Protein AF-A0A7V8YNC1-F1 (afdb_monomer)

Secondary structure (DSSP, 8-state):
-PPPHHHHHHHHHHHHHHHHHHHHHHHHHHHHHHHHHHHHHHHTTTS--B-SS-SS--SSBPPTTHHHHHHHHHHHHHHHHHHHHHHTTTS---HHHHHHHHHHHHHHHHHHHHHS-TT-SS--HHHHHHHHHHHHHHHHHHHHHHHTTHHHHHHH----THHHHHS--PPPPP--TT-------S-HHHHHHHHHHHHHHHHHHHHHHHHHHH-

Foldseek 3Di:
DDDPPVVVVVVVLLVLLLVLQLQLLLQLLLLLLLLLVLQLQCQLQPRDFDDDPDPDDTPTHGFFCSVVSNVCSVVSNVVSLVSNVVSCPPALHPSLLSFLSNLQSQLVSLCVCQQPGNPDDGGNVVSNVSSVVSCCRNVVSVVVCVVVCVVVCSQVVPDPCVVVVPDDPDPDPDPPVPPDPPPPVDDSVVSVVSSVVSNVSSNVNSVVVNVVRRD

pLDDT: mean 82.81, std 15.88, range [41.0, 98.0]

Structure (mmCIF, N/CA/C/O backbone):
data_AF-A0A7V8YNC1-F1
#
_entry.id   AF-A0A7V8YNC1-F1
#
loop_
_atom_site.group_PDB
_atom_site.id
_atom_site.type_symbol
_atom_site.label_atom_id
_atom_site.label_alt_id
_atom_site.label_comp_id
_atom_site.label_asym_id
_atom_site.label_entity_id
_atom_site.label_seq_id
_atom_site.pdbx_PDB_ins_code
_atom_site.Cartn_x
_atom_site.Cartn_y
_atom_site.Cartn_z
_atom_site.occupancy
_atom_site.B_iso_or_equiv
_atom_site.auth_seq_id
_atom_site.auth_comp_id
_atom_site.auth_asym_id
_atom_site.auth_atom_id
_atom_site.pdbx_PDB_model_num
ATOM 1 N N . MET A 1 1 ? -37.892 18.724 21.955 1.00 53.50 1 MET A N 1
ATOM 2 C CA . MET A 1 1 ? -36.790 17.875 22.468 1.00 53.50 1 MET A CA 1
ATOM 3 C C . MET A 1 1 ? -35.465 18.397 21.930 1.00 53.50 1 MET A C 1
ATOM 5 O O . MET A 1 1 ? -35.165 18.184 20.763 1.00 53.50 1 MET A O 1
ATOM 9 N N . ALA A 1 2 ? -34.709 19.142 22.739 1.00 51.38 2 ALA A N 1
ATOM 10 C CA . ALA A 1 2 ? -33.377 19.614 22.369 1.00 51.38 2 ALA A CA 1
ATOM 11 C C . ALA A 1 2 ? -32.350 18.527 22.717 1.00 51.38 2 ALA A C 1
ATOM 13 O O . ALA A 1 2 ? -32.240 18.124 23.871 1.00 51.38 2 ALA A O 1
ATOM 14 N N . ILE A 1 3 ? -31.630 18.023 21.715 1.00 57.53 3 ILE A N 1
ATOM 15 C CA . ILE A 1 3 ? -30.497 17.117 21.934 1.00 57.53 3 ILE A CA 1
ATOM 16 C C . ILE A 1 3 ? -29.423 17.912 22.696 1.00 57.53 3 ILE A C 1
ATOM 18 O O . ILE A 1 3 ? -29.035 18.975 22.202 1.00 57.53 3 ILE A O 1
ATOM 22 N N . PRO A 1 4 ? -28.934 17.436 23.855 1.00 60.38 4 PRO A N 1
ATOM 23 C CA . PRO A 1 4 ? -27.929 18.155 24.624 1.00 60.38 4 PRO A CA 1
ATOM 24 C C . PRO A 1 4 ? -26.671 18.393 23.782 1.00 60.38 4 PRO A C 1
ATOM 26 O O . PRO A 1 4 ? -26.213 17.515 23.047 1.00 60.38 4 PRO A O 1
ATOM 29 N N . THR A 1 5 ? -26.100 19.593 23.886 1.00 59.19 5 THR A N 1
ATOM 30 C CA . THR A 1 5 ? -24.961 20.070 23.082 1.00 59.19 5 THR A CA 1
ATOM 31 C C . THR A 1 5 ? -23.772 19.098 23.112 1.00 59.19 5 THR A C 1
ATOM 33 O O . THR A 1 5 ? -23.134 18.873 22.086 1.00 59.19 5 THR A O 1
ATOM 36 N N . ALA A 1 6 ? -23.548 18.422 24.245 1.00 56.84 6 ALA A N 1
ATOM 37 C CA . ALA A 1 6 ? -22.512 17.402 24.423 1.00 56.84 6 ALA A CA 1
ATOM 38 C C . ALA A 1 6 ? -22.670 16.178 23.492 1.00 56.84 6 ALA A C 1
ATOM 40 O O . ALA A 1 6 ? -21.681 15.615 23.017 1.00 56.84 6 ALA A O 1
ATOM 41 N N . THR A 1 7 ? -23.906 15.784 23.169 1.00 59.66 7 THR A N 1
ATOM 42 C CA . THR A 1 7 ? -24.195 14.636 22.295 1.00 59.66 7 THR A CA 1
ATOM 43 C C . THR A 1 7 ? -23.854 14.937 20.831 1.00 59.66 7 THR A C 1
ATOM 45 O O . THR A 1 7 ? -23.402 14.043 20.110 1.00 59.66 7 THR A O 1
ATOM 48 N N . ARG A 1 8 ? -23.989 16.199 20.387 1.00 59.44 8 ARG A N 1
ATOM 49 C CA . ARG A 1 8 ? -23.586 16.622 19.030 1.00 59.44 8 ARG A CA 1
ATOM 50 C C . ARG A 1 8 ? -22.070 16.594 18.852 1.00 59.44 8 ARG A C 1
ATOM 52 O O . ARG A 1 8 ? -21.593 16.093 17.834 1.00 59.44 8 ARG A O 1
ATOM 59 N N . THR A 1 9 ? -21.315 17.055 19.847 1.00 63.94 9 THR A N 1
ATOM 60 C CA . THR A 1 9 ? -19.845 17.089 19.792 1.00 63.94 9 THR A CA 1
ATOM 61 C C . THR A 1 9 ? -19.251 15.679 19.735 1.00 63.94 9 THR A C 1
ATOM 63 O O . THR A 1 9 ? -18.346 15.408 18.945 1.00 63.94 9 THR A O 1
ATOM 66 N N . PHE A 1 10 ? -19.819 14.738 20.496 1.00 61.44 10 PHE A N 1
ATOM 67 C CA . PHE A 1 10 ? -19.374 13.343 20.509 1.00 61.44 10 PHE A CA 1
ATOM 68 C C . PHE A 1 10 ? -19.686 12.594 19.200 1.00 61.44 10 PHE A C 1
ATOM 70 O O . PHE A 1 10 ? -18.844 11.843 18.70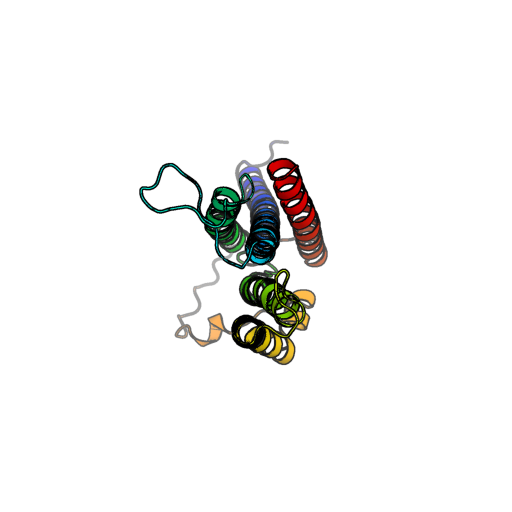0 1.00 61.44 10 PHE A O 1
ATOM 77 N N . MET A 1 11 ? -20.861 12.824 18.596 1.00 63.84 11 MET A N 1
ATOM 78 C CA . MET A 1 11 ? -21.173 12.295 17.258 1.00 63.84 11 MET A CA 1
ATOM 79 C C . MET A 1 11 ? -20.267 12.891 16.175 1.00 63.84 11 MET A C 1
ATOM 81 O O . MET A 1 11 ? -19.844 12.159 15.278 1.00 63.84 11 MET A O 1
ATOM 85 N N . GLY A 1 12 ? -19.939 14.184 16.271 1.00 72.31 12 GLY A N 1
ATOM 86 C CA . GLY A 1 12 ? -19.010 14.860 15.363 1.00 72.31 12 GLY A CA 1
ATOM 87 C C . GLY A 1 12 ? -17.617 14.229 15.377 1.00 72.31 12 GLY A C 1
ATOM 88 O O . GLY A 1 12 ? -17.112 13.845 14.322 1.00 72.31 12 GLY A O 1
ATOM 89 N N . LEU A 1 13 ? -17.040 14.008 16.566 1.00 77.31 13 LEU A N 1
ATOM 90 C CA . LEU A 1 13 ? -15.739 13.336 16.703 1.00 77.31 13 LEU A CA 1
ATOM 91 C C . LEU A 1 13 ? -15.755 11.893 16.182 1.00 77.31 13 LEU A C 1
ATOM 93 O O . LEU A 1 13 ? -14.795 11.457 15.547 1.00 77.31 13 LEU A O 1
ATOM 97 N N . ARG A 1 14 ? -16.833 11.136 16.430 1.00 79.88 14 ARG A N 1
ATOM 98 C CA . ARG A 1 14 ? -16.957 9.760 15.918 1.00 79.88 14 ARG A CA 1
ATOM 99 C C . ARG A 1 14 ? -16.984 9.723 14.394 1.00 79.88 14 ARG A C 1
ATOM 101 O O . ARG A 1 14 ? -16.276 8.915 13.801 1.00 79.88 14 ARG A O 1
ATOM 108 N N . ARG A 1 15 ? -17.769 10.599 13.762 1.00 84.69 15 ARG A N 1
ATOM 109 C CA . ARG A 1 15 ? -17.831 10.699 12.297 1.00 84.69 15 ARG A CA 1
ATOM 110 C C . ARG A 1 15 ? -16.485 11.115 11.715 1.00 84.69 15 ARG A C 1
ATOM 112 O O . ARG A 1 15 ? -16.013 10.455 10.799 1.00 84.69 15 ARG A O 1
ATOM 119 N N . ALA A 1 16 ? -15.843 12.128 12.296 1.00 86.38 16 ALA A N 1
ATOM 120 C CA . ALA A 1 16 ? -14.520 12.577 11.869 1.00 86.38 16 ALA A CA 1
ATOM 121 C C . ALA A 1 16 ? -13.478 11.448 11.925 1.00 86.38 16 ALA A C 1
ATOM 123 O O . ALA A 1 16 ? -12.708 11.285 10.985 1.00 86.38 16 ALA A O 1
ATOM 124 N N . ARG A 1 17 ? -13.500 10.608 12.970 1.00 87.75 17 ARG A N 1
ATOM 125 C CA . ARG A 1 17 ? -12.618 9.432 13.066 1.00 87.75 17 ARG A CA 1
ATOM 126 C C . ARG A 1 17 ? -12.898 8.383 11.995 1.00 87.75 17 ARG A C 1
ATOM 128 O O . ARG A 1 17 ? -11.959 7.902 11.377 1.00 87.75 17 ARG A O 1
ATOM 135 N N . LEU A 1 18 ? -14.162 8.025 11.761 1.00 90.50 18 LEU A N 1
ATOM 136 C CA . LEU A 1 18 ? -14.517 7.039 10.729 1.00 90.50 18 LEU A CA 1
ATOM 137 C C . LEU A 1 18 ? -14.109 7.515 9.332 1.00 90.50 18 LEU A C 1
ATOM 139 O O . LEU A 1 18 ? -13.544 6.748 8.556 1.00 90.50 18 LEU A O 1
ATOM 143 N N . VAL A 1 19 ? -14.352 8.794 9.049 1.00 92.25 19 VAL A N 1
ATOM 144 C CA . VAL A 1 19 ? -13.924 9.442 7.808 1.00 92.25 19 VAL A CA 1
ATOM 145 C C . VAL A 1 19 ? -12.398 9.446 7.707 1.00 92.25 19 VAL A C 1
ATOM 147 O O . VAL A 1 19 ? -11.867 9.051 6.677 1.00 92.25 19 VAL A O 1
ATOM 150 N N . GLY A 1 20 ? -11.686 9.797 8.780 1.00 92.38 20 GLY A N 1
ATOM 151 C CA . GLY A 1 20 ? -10.222 9.773 8.818 1.00 92.38 20 GLY A CA 1
ATOM 152 C C . GLY A 1 20 ? -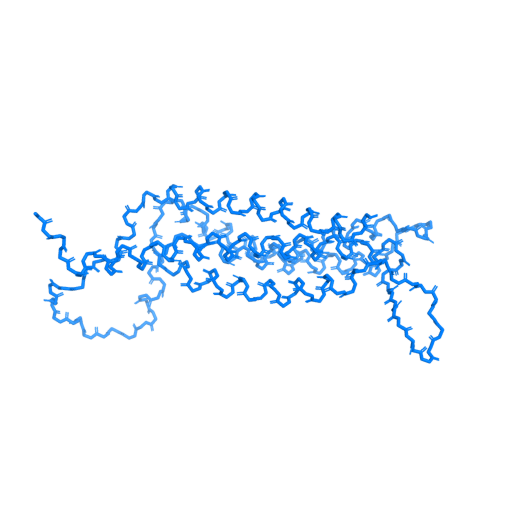9.624 8.376 8.616 1.00 92.38 20 GLY A C 1
ATOM 153 O O . GLY A 1 20 ? -8.643 8.237 7.892 1.00 92.38 20 GLY A O 1
ATOM 154 N N . ILE A 1 21 ? -10.242 7.327 9.176 1.00 92.75 21 ILE A N 1
ATOM 155 C CA . ILE A 1 21 ? -9.857 5.925 8.934 1.00 92.75 21 ILE A CA 1
ATOM 156 C C . ILE A 1 21 ? -10.013 5.583 7.452 1.00 92.75 21 ILE A C 1
ATOM 158 O O . ILE A 1 21 ? -9.088 5.038 6.854 1.00 92.75 21 ILE A O 1
ATOM 162 N N . PHE A 1 22 ?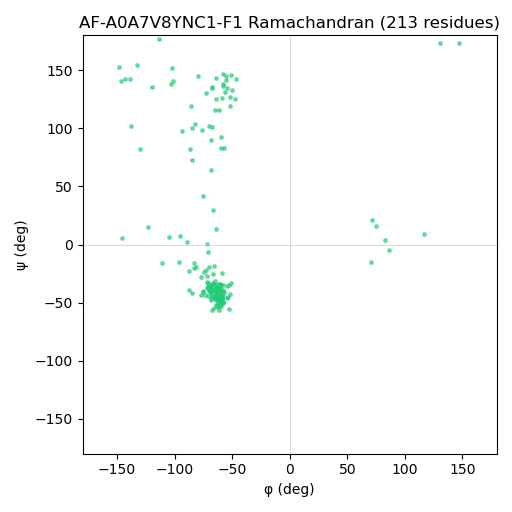 -11.171 5.897 6.864 1.00 95.12 22 PHE A N 1
ATOM 163 C CA . PHE A 1 22 ? -11.448 5.579 5.467 1.00 95.12 22 PHE A CA 1
ATOM 164 C C . PHE A 1 22 ? -10.507 6.335 4.524 1.00 95.12 22 PHE A C 1
ATOM 166 O O . PHE A 1 22 ? -9.844 5.709 3.705 1.00 95.12 22 PHE A O 1
ATOM 173 N N . ILE A 1 23 ? -10.402 7.659 4.675 1.00 96.38 23 ILE A N 1
ATOM 174 C CA . ILE A 1 23 ? -9.558 8.511 3.827 1.00 96.38 23 ILE A CA 1
ATOM 175 C C . ILE A 1 23 ? -8.084 8.147 3.992 1.00 96.38 23 ILE A C 1
ATOM 177 O O . ILE A 1 23 ? -7.391 7.984 2.993 1.00 96.38 23 ILE A O 1
ATOM 181 N N . GLY A 1 24 ? -7.604 7.982 5.227 1.00 95.56 24 GLY A N 1
ATOM 182 C CA . GLY A 1 24 ? -6.208 7.642 5.480 1.00 95.56 24 GLY A CA 1
ATOM 183 C C . GLY A 1 24 ? -5.828 6.281 4.894 1.00 95.56 24 GLY A C 1
ATOM 184 O O . GLY A 1 24 ? -4.804 6.165 4.226 1.00 95.56 24 GLY A O 1
ATOM 185 N N . LEU A 1 25 ? -6.665 5.253 5.080 1.00 96.19 25 LEU A N 1
ATOM 186 C CA . LEU A 1 25 ? -6.377 3.918 4.548 1.00 96.19 25 LEU A CA 1
ATOM 187 C C . LEU A 1 25 ? -6.517 3.859 3.023 1.00 96.19 25 LEU A C 1
ATOM 189 O O . LEU A 1 25 ? -5.638 3.322 2.354 1.00 96.19 25 LEU A O 1
ATOM 193 N N . ALA A 1 26 ? -7.582 4.441 2.467 1.00 97.31 26 ALA A N 1
ATOM 194 C CA . ALA A 1 26 ? -7.772 4.502 1.021 1.00 97.31 26 ALA A CA 1
ATOM 195 C C . ALA A 1 26 ? -6.653 5.301 0.344 1.00 97.31 26 ALA A C 1
ATOM 197 O O . ALA A 1 26 ? -6.103 4.854 -0.660 1.00 97.31 26 ALA A O 1
ATOM 198 N N . GLY A 1 27 ? -6.272 6.445 0.917 1.00 97.06 27 GLY A N 1
ATOM 199 C CA . GLY A 1 27 ? -5.174 7.274 0.432 1.00 97.06 27 GLY A CA 1
ATOM 200 C C . GLY A 1 27 ? -3.827 6.558 0.498 1.00 97.06 27 GLY A C 1
ATOM 201 O O . GLY A 1 27 ? -3.060 6.625 -0.458 1.00 97.06 27 GLY A O 1
ATOM 202 N N . LEU A 1 28 ? -3.560 5.809 1.572 1.00 97.31 28 LEU A N 1
ATOM 203 C CA . LEU A 1 28 ? -2.363 4.973 1.683 1.00 97.31 28 LEU A CA 1
ATOM 204 C C . LEU A 1 28 ? -2.331 3.878 0.607 1.00 97.31 28 LEU A C 1
ATOM 206 O O . LEU A 1 28 ? -1.309 3.699 -0.051 1.00 97.31 28 LEU A O 1
ATOM 210 N N . CYS A 1 29 ? -3.437 3.160 0.402 1.00 97.69 29 CYS A N 1
ATOM 211 C CA . CYS A 1 29 ? -3.531 2.123 -0.628 1.00 97.69 29 CYS A CA 1
ATOM 212 C C . CYS A 1 29 ? -3.415 2.699 -2.046 1.00 97.69 29 CYS A C 1
ATOM 214 O O . CYS A 1 29 ? -2.760 2.096 -2.896 1.00 97.69 29 CYS A O 1
ATOM 216 N N . ALA A 1 30 ? -4.003 3.871 -2.296 1.00 97.81 30 ALA A N 1
ATOM 217 C CA . ALA A 1 30 ? -3.878 4.583 -3.563 1.00 97.81 30 ALA A CA 1
ATOM 218 C C . ALA A 1 30 ? -2.428 5.004 -3.822 1.00 97.81 30 ALA A C 1
ATOM 220 O O . ALA A 1 30 ? -1.892 4.717 -4.888 1.00 97.81 30 ALA A O 1
ATOM 221 N N . ALA A 1 31 ? -1.770 5.607 -2.829 1.00 97.75 31 ALA A N 1
ATOM 222 C CA . ALA A 1 31 ? -0.363 5.979 -2.899 1.00 97.75 31 ALA A CA 1
ATOM 223 C C . ALA A 1 31 ? 0.536 4.762 -3.154 1.00 97.75 31 ALA A C 1
ATOM 225 O O . ALA A 1 31 ? 1.359 4.787 -4.063 1.00 97.75 31 ALA A O 1
ATOM 226 N N . LEU A 1 32 ? 0.334 3.664 -2.422 1.00 97.38 32 LEU A N 1
ATOM 227 C CA . LEU A 1 32 ? 1.109 2.442 -2.624 1.00 97.38 32 LEU A CA 1
ATOM 228 C C . LEU A 1 32 ? 0.907 1.858 -4.030 1.00 97.38 32 LEU A C 1
ATOM 230 O O . LEU A 1 32 ? 1.861 1.403 -4.652 1.00 97.38 32 LEU A O 1
ATOM 234 N N . THR A 1 33 ? -0.321 1.909 -4.544 1.00 97.56 33 THR A N 1
ATOM 235 C CA . THR A 1 33 ? -0.650 1.438 -5.895 1.00 97.56 33 THR A CA 1
ATOM 236 C C . THR A 1 33 ? 0.021 2.310 -6.956 1.00 97.56 33 THR A C 1
ATOM 238 O O . THR A 1 33 ? 0.646 1.782 -7.871 1.00 97.56 33 THR A O 1
ATOM 241 N N . ILE A 1 34 ? -0.036 3.639 -6.817 1.00 96.75 34 ILE A N 1
ATOM 242 C CA . ILE A 1 34 ? 0.659 4.571 -7.720 1.00 96.75 34 ILE A CA 1
ATOM 243 C C . ILE A 1 34 ? 2.169 4.325 -7.683 1.00 96.75 34 ILE A C 1
ATOM 245 O O . ILE A 1 34 ? 2.796 4.277 -8.739 1.00 96.75 34 ILE A O 1
ATOM 249 N N . LEU A 1 35 ? 2.748 4.132 -6.494 1.00 96.69 35 LEU A N 1
ATOM 250 C CA . LEU A 1 35 ? 4.171 3.836 -6.330 1.00 96.69 35 LEU A CA 1
ATOM 251 C C . LEU A 1 35 ? 4.552 2.534 -7.043 1.00 96.69 35 LEU A C 1
ATOM 253 O O . LEU A 1 35 ? 5.533 2.500 -7.784 1.00 96.69 35 LEU A O 1
ATOM 257 N N . PHE A 1 36 ? 3.751 1.485 -6.848 1.00 96.62 36 PHE A N 1
ATOM 258 C CA . PHE A 1 36 ? 3.948 0.177 -7.463 1.00 96.62 36 PHE A CA 1
ATOM 259 C C . PHE A 1 36 ? 3.975 0.269 -8.992 1.00 96.62 36 PHE A C 1
ATOM 261 O O . PHE A 1 36 ? 4.932 -0.198 -9.608 1.00 96.62 36 PHE A O 1
ATOM 268 N N . TRP A 1 37 ? 2.981 0.921 -9.598 1.00 95.94 37 TRP A N 1
ATOM 269 C CA . TRP A 1 37 ? 2.911 1.090 -11.052 1.00 95.94 37 TRP A CA 1
ATOM 270 C C . TRP A 1 37 ? 3.965 2.059 -11.602 1.00 95.94 37 TRP A C 1
ATOM 272 O O . TRP A 1 37 ? 4.541 1.800 -12.655 1.00 95.94 37 TRP A O 1
ATOM 282 N N . SER A 1 38 ? 4.293 3.130 -10.874 1.00 93.88 38 SER A N 1
ATOM 283 C CA . SER A 1 38 ? 5.363 4.060 -11.272 1.00 93.88 38 SER A CA 1
ATOM 284 C C . SER A 1 38 ? 6.719 3.361 -11.326 1.00 93.88 38 SER A C 1
ATOM 286 O O . SER A 1 38 ? 7.493 3.571 -12.256 1.00 93.88 38 SER A O 1
ATOM 288 N N . MET A 1 39 ? 6.999 2.484 -10.361 1.00 93.44 39 MET A N 1
ATOM 289 C CA . MET A 1 39 ? 8.224 1.690 -10.356 1.00 93.44 39 MET A CA 1
ATOM 290 C C . MET A 1 39 ? 8.277 0.729 -11.553 1.00 93.44 39 MET A C 1
ATOM 292 O O . MET A 1 39 ? 9.326 0.616 -12.182 1.00 93.44 39 MET A O 1
ATOM 296 N N . ARG A 1 40 ? 7.151 0.089 -11.906 1.00 93.25 40 ARG A N 1
ATOM 297 C CA . ARG A 1 40 ? 7.032 -0.749 -13.115 1.00 93.25 40 ARG A CA 1
ATOM 298 C C . ARG A 1 40 ? 7.354 0.023 -14.387 1.00 93.25 40 ARG A C 1
ATOM 300 O O . ARG A 1 40 ? 8.241 -0.388 -15.126 1.00 93.25 40 ARG A O 1
ATOM 307 N N . ALA A 1 41 ? 6.748 1.194 -14.564 1.00 91.75 41 ALA A N 1
ATOM 308 C CA . ALA A 1 41 ? 7.009 2.051 -15.718 1.00 91.75 41 ALA A CA 1
ATOM 309 C C . ALA A 1 41 ? 8.494 2.448 -15.851 1.00 91.75 41 ALA A C 1
ATOM 311 O O . ALA A 1 41 ? 9.013 2.550 -16.959 1.00 91.75 41 ALA A O 1
ATOM 312 N N . VAL A 1 42 ? 9.208 2.644 -14.734 1.00 90.94 42 VAL A N 1
ATOM 313 C CA . VAL A 1 42 ? 10.656 2.926 -14.756 1.00 90.94 42 VAL A CA 1
ATOM 314 C C . VAL A 1 42 ? 11.478 1.671 -15.062 1.00 90.94 42 VAL A C 1
ATOM 316 O O . VAL A 1 42 ? 12.455 1.741 -15.810 1.00 90.94 42 VAL A O 1
ATOM 319 N N . MET A 1 43 ? 11.115 0.514 -14.509 1.00 90.50 43 MET A N 1
ATOM 320 C CA . MET A 1 43 ? 11.832 -0.738 -14.784 1.00 90.50 43 MET A CA 1
ATOM 321 C C . MET A 1 43 ? 11.668 -1.188 -16.238 1.00 90.50 43 MET A C 1
ATOM 323 O O . MET A 1 43 ? 12.645 -1.651 -16.825 1.00 90.50 43 MET A O 1
ATOM 327 N N . GLU A 1 44 ? 10.507 -0.941 -16.850 1.00 89.50 44 GLU A N 1
ATOM 328 C CA . GLU A 1 44 ? 10.230 -1.204 -18.272 1.00 89.50 44 GLU A CA 1
ATOM 329 C C . GLU A 1 44 ? 11.164 -0.468 -19.234 1.00 89.50 44 GLU A C 1
ATOM 331 O O . GLU A 1 44 ? 11.384 -0.946 -20.341 1.00 89.50 44 GLU A O 1
ATOM 336 N N . ILE A 1 4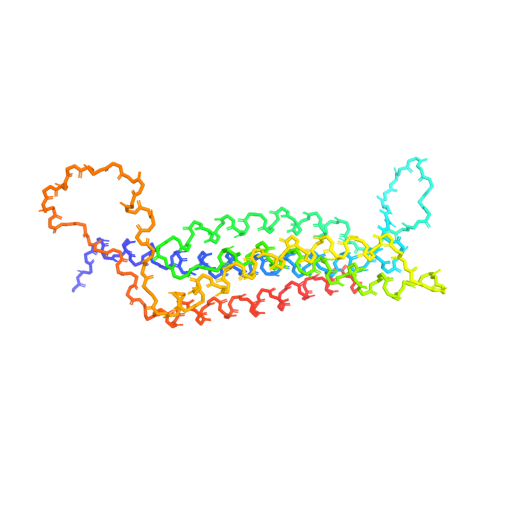5 ? 11.752 0.659 -18.818 1.00 88.38 45 ILE A N 1
ATOM 337 C CA . ILE A 1 45 ? 12.704 1.441 -19.628 1.00 88.38 45 ILE A CA 1
ATOM 338 C C . ILE A 1 45 ? 14.170 1.276 -19.197 1.00 88.38 45 ILE A C 1
ATOM 340 O O . ILE A 1 45 ? 15.061 1.918 -19.759 1.00 88.38 45 ILE A O 1
ATOM 344 N N . GLY A 1 46 ? 14.437 0.371 -18.249 1.00 84.31 46 GLY A N 1
ATOM 345 C CA . GLY A 1 46 ? 15.789 -0.015 -17.834 1.00 84.31 46 GLY A CA 1
ATOM 346 C C . GLY A 1 46 ? 16.128 0.314 -16.381 1.00 84.31 46 GLY A C 1
ATOM 347 O O . GLY A 1 46 ? 17.282 0.183 -15.983 1.00 84.31 46 GLY A O 1
ATOM 348 N N . GLY A 1 47 ? 15.149 0.734 -15.575 1.00 81.88 47 GLY A N 1
ATOM 349 C CA . GLY A 1 47 ? 15.313 0.951 -14.133 1.00 81.88 47 GLY A CA 1
ATOM 350 C C . GLY A 1 47 ? 15.834 2.335 -13.741 1.00 81.88 47 GLY A C 1
ATOM 351 O O . GLY A 1 47 ? 15.879 2.649 -12.553 1.00 81.88 47 GLY A O 1
ATOM 352 N N . SER A 1 48 ? 16.183 3.185 -14.706 1.00 83.75 48 SER A N 1
ATOM 353 C CA . SER A 1 48 ? 16.508 4.589 -14.469 1.00 83.75 48 SER A CA 1
ATOM 354 C C . SER A 1 48 ? 15.994 5.459 -15.608 1.00 83.75 48 SER A C 1
ATOM 356 O O . SER A 1 48 ? 15.995 5.073 -16.777 1.00 83.75 48 SER A O 1
ATOM 358 N N . CYS A 1 49 ? 15.515 6.646 -15.253 1.00 83.62 49 CYS A N 1
ATOM 359 C CA . CYS A 1 49 ? 15.044 7.623 -16.215 1.00 83.62 49 CYS A CA 1
ATOM 360 C C . CYS A 1 49 ? 15.300 9.028 -15.687 1.00 83.62 49 CYS A C 1
ATOM 362 O O . CYS A 1 49 ? 15.343 9.253 -14.474 1.00 83.62 49 CYS A O 1
ATOM 364 N N . ALA A 1 50 ? 15.465 9.971 -16.605 1.00 80.69 50 ALA A N 1
ATOM 365 C CA . ALA A 1 50 ? 15.571 11.382 -16.279 1.00 80.69 50 ALA A CA 1
ATOM 366 C C . ALA A 1 50 ? 14.662 12.198 -17.202 1.00 80.69 50 ALA A C 1
ATOM 368 O O . ALA A 1 50 ? 14.330 11.788 -18.316 1.00 80.69 50 ALA A O 1
ATOM 369 N N . SER A 1 51 ? 14.237 13.363 -16.726 1.00 75.62 51 SER A N 1
ATOM 370 C CA . SER A 1 51 ? 13.441 14.314 -17.501 1.00 75.62 51 SER A CA 1
ATOM 371 C C . SER A 1 51 ? 13.792 15.739 -17.092 1.00 75.62 51 SER A C 1
ATOM 373 O O . SER A 1 51 ? 13.941 16.006 -15.900 1.00 75.62 51 SER A O 1
ATOM 375 N N . GLY A 1 52 ? 13.868 16.651 -18.061 1.00 72.12 52 GLY A N 1
ATOM 376 C CA . GLY A 1 52 ? 14.123 18.077 -17.839 1.00 72.12 52 GLY A CA 1
ATOM 377 C C . GLY A 1 52 ? 15.238 18.630 -18.729 1.00 72.12 52 GLY A C 1
ATOM 378 O O . GLY A 1 52 ? 15.916 17.880 -19.421 1.00 72.12 52 GLY A O 1
ATOM 379 N N . ASN A 1 53 ? 15.439 19.949 -18.692 1.00 67.12 53 ASN A N 1
ATOM 380 C CA . ASN A 1 53 ? 16.561 20.619 -19.361 1.00 67.12 53 ASN A CA 1
ATOM 381 C C . ASN A 1 53 ? 17.801 20.581 -18.460 1.00 67.12 53 ASN A C 1
ATOM 383 O O . ASN A 1 53 ? 18.173 21.584 -17.852 1.00 67.12 53 ASN A O 1
ATOM 387 N N . VAL A 1 54 ? 18.404 19.402 -18.329 1.00 69.56 54 VAL A N 1
ATOM 388 C CA . VAL A 1 54 ? 19.650 19.208 -17.577 1.00 69.56 54 VAL A CA 1
ATOM 389 C C . VAL A 1 54 ? 20.844 19.087 -18.531 1.00 69.56 54 VAL A C 1
ATOM 391 O O . VAL A 1 54 ? 20.670 18.640 -19.661 1.00 69.56 54 VAL A O 1
ATOM 394 N N . PRO A 1 55 ? 22.062 19.470 -18.101 1.00 74.88 55 PRO A N 1
ATOM 395 C CA . PRO A 1 55 ? 23.257 19.492 -18.953 1.00 74.88 55 PRO A CA 1
ATOM 396 C C . PRO A 1 55 ? 23.819 18.102 -19.305 1.00 74.88 55 PRO A C 1
ATOM 398 O O . PRO A 1 55 ? 24.838 18.016 -19.983 1.00 74.88 55 PRO A O 1
ATOM 401 N N . TYR A 1 56 ? 23.189 17.023 -18.834 1.00 74.38 56 TYR A N 1
ATOM 402 C CA . TYR A 1 56 ? 23.582 15.647 -19.129 1.00 74.38 56 TYR A CA 1
ATOM 403 C C . TYR A 1 56 ? 22.672 15.062 -20.204 1.00 74.38 56 TYR A C 1
ATOM 405 O O . TYR A 1 56 ? 21.461 15.286 -20.192 1.00 74.38 56 TYR A O 1
ATOM 413 N N . GLU A 1 57 ? 23.253 14.283 -21.111 1.00 77.25 57 GLU A N 1
ATOM 414 C CA . GLU A 1 57 ? 22.512 13.615 -22.174 1.00 77.25 57 GLU A CA 1
ATOM 415 C C . GLU A 1 57 ? 21.539 12.583 -21.585 1.00 77.25 57 GLU A C 1
ATOM 417 O O . GLU A 1 57 ? 21.936 11.605 -20.947 1.00 77.25 57 GLU A O 1
ATOM 422 N N . ILE A 1 58 ? 20.238 12.815 -21.771 1.00 78.62 58 ILE A N 1
ATOM 423 C CA . ILE A 1 58 ? 19.186 11.921 -21.285 1.00 78.62 58 ILE A CA 1
ATOM 424 C C . ILE A 1 58 ? 19.123 10.708 -22.211 1.00 78.62 58 ILE A C 1
ATOM 426 O O . ILE A 1 58 ? 18.487 10.740 -23.261 1.00 78.62 58 ILE A O 1
ATOM 430 N N . THR A 1 59 ? 19.756 9.611 -21.800 1.00 76.62 59 THR A N 1
ATOM 431 C CA . THR A 1 59 ? 19.770 8.361 -22.579 1.00 76.62 59 THR A CA 1
ATOM 432 C C . THR A 1 59 ? 18.410 7.649 -22.574 1.00 76.62 59 THR A C 1
ATOM 434 O O . THR A 1 59 ? 18.087 6.908 -23.501 1.00 76.62 59 THR A O 1
ATOM 437 N N . ARG A 1 60 ? 17.598 7.858 -21.526 1.00 80.06 60 ARG A N 1
ATOM 438 C CA . ARG A 1 60 ? 16.264 7.259 -21.349 1.00 80.06 60 ARG A CA 1
ATOM 439 C C . ARG A 1 60 ? 15.275 8.310 -20.819 1.00 80.06 60 ARG A C 1
ATOM 441 O O . ARG A 1 60 ? 15.324 8.628 -19.625 1.00 80.06 60 ARG A O 1
ATOM 448 N N . PRO A 1 61 ? 14.403 8.878 -21.672 1.00 84.06 61 PRO A N 1
ATOM 449 C CA . PRO A 1 61 ? 13.399 9.832 -21.214 1.00 84.06 61 PRO A CA 1
ATOM 450 C C . PRO A 1 61 ? 12.364 9.137 -20.319 1.00 84.06 61 PRO A C 1
ATOM 452 O O . PRO A 1 61 ? 11.890 8.050 -20.646 1.00 84.06 61 PRO A O 1
ATOM 455 N N . CYS A 1 62 ? 12.010 9.757 -19.186 1.00 82.88 62 CYS A N 1
ATOM 456 C CA . CYS A 1 62 ? 10.961 9.222 -18.312 1.00 82.88 62 CYS A CA 1
ATOM 457 C C . CYS A 1 62 ? 9.588 9.207 -19.007 1.00 82.88 62 CYS A C 1
ATOM 459 O O . CYS A 1 62 ? 9.244 10.181 -19.689 1.00 82.88 62 CYS A O 1
ATOM 461 N N . PRO A 1 63 ? 8.751 8.182 -18.753 1.00 84.12 63 PRO A N 1
ATOM 462 C CA . PRO A 1 63 ? 7.343 8.216 -19.115 1.00 84.12 63 PRO A CA 1
ATOM 463 C C . PRO A 1 63 ? 6.662 9.419 -18.454 1.00 84.12 63 PRO A C 1
ATOM 465 O O . PRO A 1 63 ? 7.042 9.853 -17.356 1.00 84.12 63 PRO A O 1
ATOM 468 N N . LYS A 1 64 ? 5.672 9.997 -19.141 1.00 83.25 64 LYS A N 1
ATOM 469 C CA . LYS A 1 64 ? 5.011 11.237 -18.711 1.00 83.25 64 LYS A CA 1
ATOM 470 C C . LYS A 1 64 ? 4.483 11.099 -17.281 1.00 83.25 64 LYS A C 1
ATOM 472 O O . LYS A 1 64 ? 3.917 10.085 -16.909 1.00 83.25 64 LYS A O 1
ATOM 477 N N . GLY A 1 65 ? 4.716 12.111 -16.446 1.00 81.44 65 GLY A N 1
ATOM 478 C CA . GLY A 1 65 ? 4.181 12.165 -15.080 1.00 81.44 65 GLY A CA 1
ATOM 479 C C . GLY A 1 65 ? 4.784 11.177 -14.069 1.00 81.44 65 GLY A C 1
ATOM 480 O O . GLY A 1 65 ? 4.644 11.414 -12.871 1.00 81.44 65 GLY A O 1
ATOM 481 N N . THR A 1 66 ? 5.517 10.139 -14.489 1.00 86.44 66 THR A N 1
ATOM 482 C CA . THR A 1 66 ? 5.985 9.057 -13.599 1.00 86.44 66 THR A CA 1
ATOM 483 C C . THR A 1 66 ? 6.888 9.559 -12.467 1.00 86.44 66 THR A C 1
ATOM 485 O O . THR A 1 66 ? 6.695 9.181 -11.313 1.00 86.44 66 THR A O 1
ATOM 488 N N . GLY A 1 67 ? 7.823 10.477 -12.744 1.00 85.50 67 GLY A N 1
ATOM 489 C CA . GLY A 1 67 ? 8.702 11.034 -11.704 1.00 85.50 67 GLY A CA 1
ATOM 490 C C . GLY A 1 67 ? 7.946 11.816 -10.618 1.00 85.50 67 GLY A C 1
ATOM 491 O O . GLY A 1 67 ? 8.246 11.696 -9.424 1.00 85.50 67 GLY A O 1
ATOM 492 N N . PHE A 1 68 ? 6.918 12.573 -11.017 1.00 88.94 68 PHE A N 1
ATOM 493 C CA . PHE A 1 68 ? 6.064 13.306 -10.083 1.00 88.94 68 PHE A CA 1
ATOM 494 C C . PHE A 1 68 ? 5.124 12.367 -9.322 1.00 88.94 68 PHE A C 1
ATOM 496 O O . PHE A 1 68 ? 5.001 12.498 -8.108 1.00 88.94 68 PHE A O 1
ATOM 503 N N . LEU A 1 69 ? 4.510 11.392 -10.000 1.00 92.44 69 LEU A N 1
ATOM 504 C CA . LEU A 1 69 ? 3.642 10.393 -9.373 1.00 92.44 69 LEU A CA 1
ATOM 505 C C . LEU A 1 69 ? 4.392 9.562 -8.334 1.00 92.44 69 LEU A C 1
ATOM 507 O O . LEU A 1 69 ? 3.891 9.385 -7.226 1.00 92.44 69 LEU A O 1
ATOM 511 N N . MET A 1 70 ? 5.607 9.109 -8.649 1.00 92.50 70 MET A N 1
ATOM 512 C CA . MET A 1 70 ? 6.438 8.348 -7.721 1.00 92.50 70 MET A CA 1
ATOM 513 C C . MET A 1 70 ? 6.740 9.169 -6.463 1.00 92.50 70 MET A C 1
ATOM 515 O O . MET A 1 70 ? 6.420 8.745 -5.355 1.00 92.50 70 MET A O 1
ATOM 519 N N . THR A 1 71 ? 7.262 10.386 -6.624 1.00 92.44 71 THR A N 1
ATOM 520 C CA . THR A 1 71 ? 7.593 11.266 -5.491 1.00 92.44 71 THR A CA 1
ATOM 521 C C . THR A 1 71 ? 6.346 11.665 -4.695 1.00 92.44 71 THR A C 1
ATOM 523 O O . THR A 1 71 ? 6.324 11.571 -3.466 1.00 92.44 71 THR A O 1
ATOM 526 N N . GLY A 1 72 ? 5.275 12.051 -5.389 1.00 94.69 72 GLY A N 1
ATOM 527 C CA . GLY A 1 72 ? 3.994 12.421 -4.793 1.00 94.69 72 GLY A CA 1
ATOM 528 C C . GLY A 1 72 ? 3.344 11.266 -4.035 1.00 94.69 72 GLY A C 1
ATOM 529 O O . GLY A 1 72 ? 2.778 11.484 -2.966 1.00 94.69 72 GLY A O 1
ATOM 530 N N . SER A 1 73 ? 3.483 10.032 -4.522 1.00 95.75 73 SER A N 1
ATOM 531 C CA . SER A 1 73 ? 2.979 8.842 -3.836 1.00 95.75 73 SER A CA 1
ATOM 532 C C . SER A 1 73 ? 3.738 8.533 -2.545 1.00 95.75 73 SER A C 1
ATOM 534 O O . SER A 1 73 ? 3.114 8.139 -1.565 1.00 95.75 73 SER A O 1
ATOM 536 N N . ILE A 1 74 ? 5.049 8.784 -2.479 1.00 95.94 74 ILE A N 1
ATOM 537 C CA . ILE A 1 74 ? 5.834 8.570 -1.254 1.00 95.94 74 ILE A CA 1
ATOM 538 C C . ILE A 1 74 ? 5.372 9.539 -0.161 1.00 95.94 74 ILE A C 1
ATOM 540 O O . ILE A 1 74 ? 4.968 9.114 0.924 1.00 95.94 74 ILE A O 1
ATOM 544 N N . PHE A 1 75 ? 5.366 10.843 -0.451 1.00 97.19 75 PHE A N 1
ATOM 545 C CA . PHE A 1 75 ? 4.957 11.853 0.531 1.00 97.19 75 PHE A CA 1
ATOM 546 C C . PHE A 1 75 ? 3.462 11.780 0.852 1.00 97.19 75 PHE A C 1
ATOM 548 O O . PHE A 1 75 ? 3.075 11.855 2.021 1.00 97.19 75 PHE A O 1
ATOM 555 N N . GLY A 1 76 ? 2.623 11.571 -0.164 1.00 95.94 76 GLY A N 1
ATOM 556 C CA . GLY A 1 76 ? 1.189 11.358 0.003 1.00 95.94 76 GLY A CA 1
ATOM 557 C C . GLY A 1 76 ? 0.893 10.117 0.843 1.00 95.94 76 GLY A C 1
ATOM 558 O O . GLY A 1 76 ? 0.072 10.179 1.755 1.00 95.94 76 GLY A O 1
ATOM 559 N N . GLY A 1 77 ? 1.610 9.016 0.614 1.00 95.75 77 GLY A N 1
ATOM 560 C CA . GLY A 1 77 ? 1.495 7.783 1.389 1.00 95.75 77 GLY A CA 1
ATOM 561 C C . GLY A 1 77 ? 1.865 7.977 2.857 1.00 95.75 77 GLY A C 1
ATOM 562 O O . GLY A 1 77 ? 1.109 7.556 3.730 1.00 95.75 77 GLY A O 1
ATOM 563 N N . ILE A 1 78 ? 2.968 8.676 3.149 1.00 96.44 78 ILE A N 1
ATOM 564 C CA . ILE A 1 78 ? 3.379 9.000 4.527 1.00 96.44 78 ILE A CA 1
ATOM 565 C C . ILE A 1 78 ? 2.318 9.857 5.226 1.00 96.44 78 ILE A C 1
ATOM 567 O O . ILE A 1 78 ? 1.922 9.559 6.357 1.00 96.44 78 ILE A O 1
ATOM 571 N N . PHE A 1 79 ? 1.821 10.897 4.553 1.00 97.06 79 PHE A N 1
ATOM 572 C CA . PHE A 1 79 ? 0.785 11.771 5.101 1.00 97.06 79 PHE A CA 1
ATOM 573 C C . PHE A 1 79 ? -0.514 11.002 5.394 1.00 97.06 79 PHE A C 1
ATOM 575 O O . PHE A 1 79 ? -1.063 11.095 6.495 1.00 97.06 79 PHE A O 1
ATOM 582 N N . MET A 1 80 ? -0.976 10.187 4.443 1.00 96.50 80 MET A N 1
ATOM 583 C CA . MET A 1 80 ? -2.196 9.388 4.589 1.00 96.50 80 MET A CA 1
ATOM 584 C C . MET A 1 80 ? -2.045 8.280 5.638 1.00 96.50 80 MET A C 1
ATOM 586 O O . MET A 1 80 ? -2.984 8.023 6.394 1.00 96.50 80 MET A O 1
ATOM 590 N N . PHE A 1 81 ? -0.854 7.686 5.767 1.00 95.31 81 PHE A N 1
ATOM 591 C CA . PHE A 1 81 ? -0.531 6.766 6.857 1.00 95.31 81 PHE A CA 1
ATOM 592 C C . PHE A 1 81 ? -0.616 7.454 8.223 1.00 95.31 81 PHE A C 1
ATOM 594 O O . PHE A 1 81 ? -1.214 6.897 9.143 1.00 95.31 81 PHE A O 1
ATOM 601 N N . GLY A 1 82 ? -0.089 8.676 8.356 1.00 91.31 82 GLY A N 1
ATOM 602 C CA . GLY A 1 82 ? -0.210 9.474 9.580 1.00 91.31 82 GLY A CA 1
ATOM 603 C C . GLY A 1 82 ? -1.669 9.774 9.938 1.00 91.31 82 GLY A C 1
ATOM 604 O O . GLY A 1 82 ? -2.090 9.544 11.076 1.00 91.31 82 GLY A O 1
ATOM 605 N N . LEU A 1 83 ? -2.469 10.198 8.953 1.00 92.62 83 LEU A N 1
ATOM 606 C CA . LEU A 1 83 ? -3.909 10.419 9.123 1.00 92.62 83 LEU A CA 1
ATOM 607 C C . LEU A 1 83 ? -4.633 9.144 9.581 1.00 92.62 83 LEU A C 1
ATOM 609 O O . LEU A 1 83 ? -5.438 9.187 10.518 1.00 92.62 83 LEU A O 1
ATOM 613 N N . TYR A 1 84 ? -4.326 8.005 8.956 1.00 92.69 84 TYR A N 1
ATOM 614 C CA . TYR A 1 84 ? -4.875 6.707 9.334 1.00 92.69 84 TYR A CA 1
ATOM 615 C C . TYR A 1 84 ? -4.472 6.311 10.759 1.00 92.69 84 TYR A C 1
ATOM 617 O O . TYR A 1 84 ? -5.336 5.947 11.557 1.00 92.69 84 TYR A O 1
ATOM 625 N N . ALA A 1 85 ? -3.188 6.430 11.106 1.00 89.44 85 ALA A N 1
ATOM 626 C CA . ALA A 1 85 ? -2.657 6.049 12.411 1.00 89.44 85 ALA A CA 1
ATOM 627 C C . ALA A 1 85 ? -3.327 6.828 13.551 1.00 89.44 85 ALA A C 1
ATOM 629 O O . ALA A 1 85 ? -3.743 6.221 14.538 1.00 89.44 85 ALA A O 1
ATOM 630 N N . VAL A 1 86 ? -3.508 8.144 13.393 1.00 87.56 86 VAL A N 1
ATOM 631 C CA . VAL A 1 86 ? -4.191 8.996 14.384 1.00 87.56 86 VAL A CA 1
ATOM 632 C C . VAL A 1 86 ? -5.690 8.684 14.460 1.00 87.56 86 VAL A C 1
ATOM 634 O O . VAL A 1 86 ? -6.276 8.677 15.545 1.00 87.56 86 VAL A O 1
ATOM 637 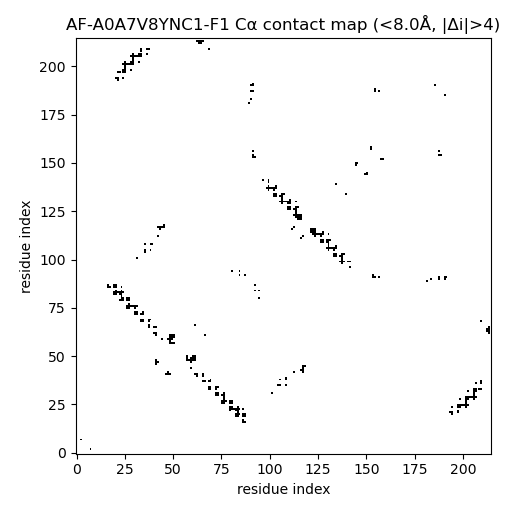N N . SER A 1 87 ? -6.325 8.388 13.326 1.00 86.94 87 SER A N 1
ATOM 638 C CA . SER A 1 87 ? -7.771 8.132 13.271 1.00 86.94 87 SER A CA 1
ATOM 639 C C . SER A 1 87 ? -8.156 6.736 13.776 1.00 86.94 87 SER A C 1
ATOM 641 O O . SER A 1 87 ? -9.260 6.558 14.295 1.00 86.94 87 SER A O 1
ATOM 643 N N . ALA A 1 88 ? -7.255 5.755 13.655 1.00 85.06 88 ALA A N 1
ATOM 644 C CA . ALA A 1 88 ? -7.475 4.354 14.019 1.00 85.06 88 ALA A CA 1
ATOM 645 C C . ALA A 1 88 ? -7.132 4.014 15.487 1.00 85.06 88 ALA A C 1
ATOM 647 O O . ALA A 1 88 ? -7.264 2.855 15.896 1.00 85.06 88 ALA A O 1
ATOM 648 N N . VAL A 1 89 ? -6.711 4.994 16.299 1.00 83.44 89 VAL A N 1
ATOM 649 C CA . VAL A 1 89 ? -6.364 4.780 17.715 1.00 83.44 89 VAL A CA 1
ATOM 650 C C . VAL A 1 89 ? -7.560 4.218 18.496 1.00 83.44 89 VAL A C 1
ATOM 652 O O . VAL A 1 89 ? -8.649 4.796 18.509 1.00 83.44 89 VAL A O 1
ATOM 655 N N . GLY A 1 90 ? -7.345 3.092 19.183 1.00 74.19 90 GLY A N 1
ATOM 656 C CA . GLY A 1 90 ? -8.359 2.415 20.003 1.00 74.19 90 GLY A CA 1
ATOM 657 C C . GLY A 1 90 ? -9.323 1.503 19.229 1.00 74.19 90 GLY A C 1
ATOM 658 O O . GLY A 1 90 ? -10.239 0.946 19.830 1.00 74.19 90 GLY A O 1
ATOM 659 N N . GLY A 1 91 ? -9.135 1.333 17.914 1.00 78.25 91 GLY A N 1
ATOM 660 C CA . GLY A 1 91 ? -9.900 0.405 17.072 1.00 78.25 91 GLY A CA 1
ATOM 661 C C . GLY A 1 91 ? -9.059 -0.752 16.507 1.00 78.25 91 GLY A C 1
ATOM 662 O O . GLY A 1 91 ? -7.844 -0.801 16.716 1.00 78.25 91 GLY A O 1
ATOM 663 N N . PRO A 1 92 ? -9.679 -1.701 15.773 1.00 81.69 92 PRO A N 1
ATOM 664 C CA . PRO A 1 92 ? -8.932 -2.665 14.968 1.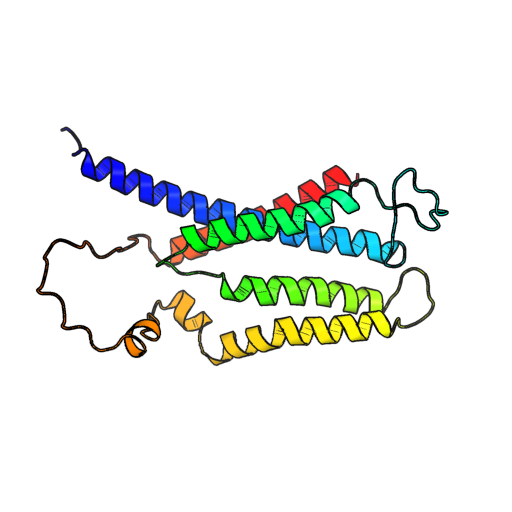00 81.69 92 PRO A CA 1
ATOM 665 C C . PRO A 1 92 ? -8.132 -1.897 13.911 1.00 81.69 92 PRO A C 1
ATOM 667 O O . PRO A 1 92 ? -8.721 -1.225 13.067 1.00 81.69 92 PRO A O 1
ATOM 670 N N . SER A 1 93 ? -6.806 -1.962 13.979 1.00 84.19 93 SER A N 1
ATOM 671 C CA . SER A 1 93 ? -5.913 -1.210 13.097 1.00 84.19 93 SER A CA 1
ATOM 672 C C . SER A 1 93 ? -5.039 -2.159 12.285 1.00 84.19 93 SER A C 1
ATOM 674 O O . SER A 1 93 ? -4.485 -3.117 12.812 1.00 84.19 93 SER A O 1
ATOM 676 N N . LEU A 1 94 ? -4.919 -1.875 10.993 1.00 89.06 94 LEU A N 1
ATOM 677 C CA . LEU A 1 94 ? -4.124 -2.594 9.998 1.00 89.06 94 LEU A CA 1
ATOM 678 C C . LEU A 1 94 ? -2.739 -1.966 9.807 1.00 89.06 94 LEU A C 1
ATOM 680 O O . LEU A 1 94 ? -1.993 -2.376 8.925 1.00 89.06 94 LEU A O 1
ATOM 684 N N . TRP A 1 95 ? -2.371 -0.983 10.633 1.00 87.69 95 TRP A N 1
ATOM 685 C CA . TRP A 1 95 ? -1.099 -0.273 10.506 1.00 87.69 95 TRP A CA 1
ATOM 686 C C . TRP A 1 95 ? 0.135 -1.200 10.491 1.00 87.69 95 TRP A C 1
ATOM 688 O O . TRP A 1 95 ? 1.038 -0.911 9.707 1.00 87.69 95 TRP A O 1
ATOM 698 N N . PRO A 1 96 ? 0.197 -2.338 11.230 1.00 90.25 96 PRO A N 1
ATOM 699 C CA . PRO A 1 96 ? 1.359 -3.227 11.172 1.00 90.25 96 PRO A CA 1
ATOM 700 C C . PRO A 1 96 ? 1.534 -3.900 9.806 1.00 90.25 96 PRO A C 1
ATOM 702 O O . PRO A 1 96 ? 2.619 -4.385 9.507 1.00 90.25 96 PRO A O 1
ATOM 705 N N . LEU A 1 97 ? 0.481 -3.932 8.979 1.00 93.19 97 LEU A N 1
ATOM 706 C CA . LEU A 1 97 ? 0.522 -4.472 7.621 1.00 93.19 97 LEU A CA 1
ATOM 707 C C . LEU A 1 97 ? 1.040 -3.460 6.599 1.00 93.19 97 LEU A C 1
ATOM 709 O O . LEU A 1 97 ? 1.426 -3.878 5.513 1.00 93.19 97 LEU A O 1
ATOM 713 N N . ALA A 1 98 ? 1.096 -2.163 6.926 1.00 92.94 98 ALA A N 1
ATOM 714 C CA . ALA A 1 98 ? 1.592 -1.144 6.000 1.00 92.94 98 ALA A CA 1
ATOM 715 C C . ALA A 1 98 ? 3.048 -1.416 5.590 1.00 92.94 98 ALA A C 1
ATOM 717 O O . ALA A 1 98 ? 3.395 -1.289 4.420 1.00 92.94 98 ALA A O 1
ATOM 718 N N . TRP A 1 99 ? 3.878 -1.861 6.540 1.00 94.06 99 TRP A N 1
ATOM 719 C CA . TRP A 1 99 ? 5.274 -2.201 6.279 1.00 94.06 99 TRP A CA 1
ATOM 720 C C . TRP A 1 99 ? 5.421 -3.442 5.378 1.00 94.06 99 TRP A C 1
ATOM 722 O O . TRP A 1 99 ? 5.988 -3.304 4.295 1.00 94.06 99 TRP A O 1
ATOM 732 N N . PRO A 1 100 ? 4.867 -4.626 5.717 1.00 96.19 100 PRO A N 1
ATOM 733 C CA . PRO A 1 100 ? 4.831 -5.756 4.792 1.00 96.19 100 PRO A CA 1
ATOM 734 C C . PRO A 1 100 ? 4.249 -5.415 3.421 1.00 96.19 100 PRO A C 1
ATOM 736 O O . PRO A 1 100 ? 4.818 -5.818 2.416 1.00 96.19 100 PRO A O 1
ATOM 739 N N . ALA A 1 101 ? 3.154 -4.652 3.361 1.00 96.19 101 ALA A N 1
ATOM 740 C CA . ALA A 1 101 ? 2.524 -4.278 2.098 1.00 96.19 101 ALA A CA 1
ATOM 741 C C . ALA A 1 101 ? 3.466 -3.451 1.210 1.00 96.19 101 ALA A C 1
ATOM 743 O O . ALA A 1 101 ? 3.580 -3.730 0.016 1.00 96.19 101 ALA A O 1
ATOM 744 N N . LEU A 1 102 ?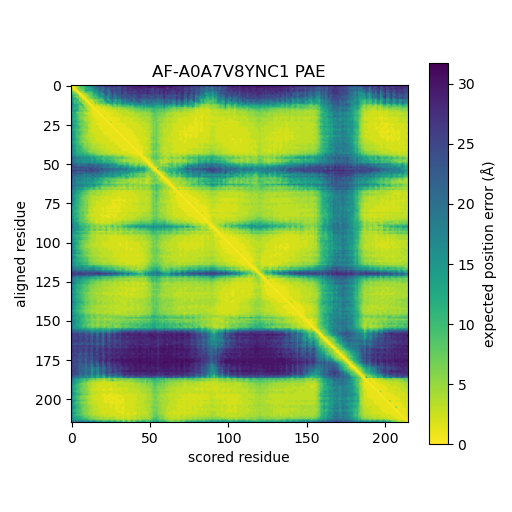 4.182 -2.481 1.786 1.00 96.06 102 LEU A N 1
ATOM 745 C CA . LEU A 1 102 ? 5.167 -1.678 1.064 1.00 96.06 102 LEU A CA 1
ATOM 746 C C . LEU A 1 102 ? 6.316 -2.538 0.526 1.00 96.06 102 LEU A C 1
ATOM 748 O O . LEU A 1 102 ? 6.595 -2.523 -0.668 1.00 96.06 102 LEU A O 1
ATOM 752 N N . PHE A 1 103 ? 6.970 -3.314 1.388 1.00 97.06 103 PHE A N 1
ATOM 753 C CA . PHE A 1 103 ? 8.166 -4.056 0.986 1.00 97.06 103 PHE A CA 1
ATOM 754 C C . PHE A 1 103 ? 7.849 -5.233 0.061 1.00 97.06 103 PHE A C 1
ATOM 756 O O . PHE A 1 103 ? 8.591 -5.469 -0.885 1.00 97.06 103 PHE A O 1
ATOM 763 N N . LEU A 1 104 ? 6.742 -5.947 0.282 1.00 97.19 104 LEU A N 1
ATOM 764 C CA . LEU A 1 104 ? 6.362 -7.066 -0.582 1.00 97.19 104 LEU A CA 1
ATOM 765 C C . LEU A 1 104 ? 5.897 -6.596 -1.962 1.00 97.19 104 LEU A C 1
ATOM 767 O O . LEU A 1 104 ? 6.209 -7.257 -2.946 1.00 97.19 104 LEU A O 1
ATOM 771 N N . SER A 1 105 ? 5.210 -5.453 -2.060 1.00 96.25 105 SER A N 1
ATOM 772 C CA . SER A 1 105 ? 4.822 -4.900 -3.367 1.00 96.25 105 SER A CA 1
ATOM 773 C C . SER A 1 105 ? 6.038 -4.435 -4.177 1.00 96.25 105 SER A C 1
ATOM 775 O O . SER A 1 105 ? 6.160 -4.789 -5.348 1.00 96.25 105 SER A O 1
ATOM 777 N N . LEU A 1 106 ? 6.991 -3.728 -3.560 1.00 94.94 106 LEU A N 1
ATOM 778 C CA . LEU A 1 106 ? 8.241 -3.334 -4.227 1.00 94.94 106 LEU A CA 1
ATOM 779 C C . LEU A 1 106 ? 9.144 -4.540 -4.538 1.00 94.94 106 LEU A C 1
ATOM 781 O O . LEU A 1 106 ? 9.770 -4.597 -5.594 1.00 94.94 106 LEU A O 1
ATOM 785 N N . GLY A 1 107 ? 9.199 -5.524 -3.638 1.00 96.00 107 GLY A N 1
ATOM 786 C CA . GLY A 1 107 ? 9.957 -6.758 -3.840 1.00 96.00 107 GLY A CA 1
ATOM 787 C C . GLY A 1 107 ? 9.410 -7.600 -4.989 1.00 96.00 107 GLY A C 1
ATOM 788 O O . GLY A 1 107 ? 10.195 -8.143 -5.761 1.00 96.00 107 GLY A O 1
ATOM 789 N N . TRP A 1 108 ? 8.082 -7.653 -5.143 1.00 96.62 108 TRP A N 1
ATOM 790 C CA . TRP A 1 108 ? 7.431 -8.354 -6.252 1.00 96.62 108 TRP A CA 1
ATOM 791 C C . TRP A 1 108 ? 7.872 -7.803 -7.606 1.00 96.62 108 TRP A C 1
ATOM 793 O O . TRP A 1 108 ? 8.274 -8.558 -8.485 1.00 96.62 108 TRP A O 1
ATOM 803 N N . ASN A 1 109 ? 7.872 -6.479 -7.730 1.00 95.62 109 ASN A N 1
ATOM 804 C CA . ASN A 1 109 ? 8.377 -5.771 -8.894 1.00 95.62 109 ASN A CA 1
ATOM 805 C C . ASN A 1 109 ? 9.814 -6.200 -9.241 1.00 95.62 109 ASN A C 1
ATOM 807 O O . ASN A 1 109 ? 10.070 -6.697 -10.330 1.00 95.62 109 ASN A O 1
ATOM 811 N N . PHE A 1 110 ? 10.749 -6.102 -8.298 1.00 95.00 110 PHE A N 1
ATOM 812 C CA . PHE A 1 110 ? 12.132 -6.524 -8.537 1.00 95.00 110 PHE A CA 1
ATOM 813 C C . PHE A 1 110 ? 12.285 -8.009 -8.886 1.00 95.00 110 PHE A C 1
ATOM 815 O O . PHE A 1 110 ? 13.173 -8.366 -9.657 1.00 95.00 110 PHE A O 1
ATOM 822 N N . PHE A 1 111 ? 11.446 -8.871 -8.313 1.00 94.50 111 PHE A N 1
ATOM 823 C CA . PHE A 1 111 ? 11.477 -10.298 -8.600 1.00 94.50 111 PHE A CA 1
ATOM 824 C C . PHE A 1 111 ? 11.028 -10.586 -10.037 1.00 94.50 111 PHE A C 1
ATOM 826 O O . PHE A 1 111 ? 11.725 -11.290 -10.761 1.00 94.50 111 PHE A O 1
ATOM 833 N N . GLU A 1 112 ? 9.914 -9.990 -10.463 1.00 93.94 112 GLU A N 1
ATOM 834 C CA . GLU A 1 112 ? 9.348 -10.150 -11.806 1.00 93.94 112 GLU A CA 1
ATOM 835 C C . GLU A 1 112 ? 10.308 -9.651 -12.889 1.00 93.94 112 GLU A C 1
ATOM 837 O O . GLU A 1 112 ? 10.753 -10.436 -13.726 1.00 93.94 112 GLU A O 1
ATOM 842 N N . TYR A 1 113 ? 10.729 -8.386 -12.806 1.00 92.19 113 TYR A N 1
ATOM 843 C CA . TYR A 1 113 ? 11.677 -7.824 -13.770 1.00 92.19 113 TYR A CA 1
ATOM 844 C C . TYR A 1 113 ? 13.066 -8.473 -13.659 1.00 92.19 113 TYR A C 1
ATOM 846 O O . TYR A 1 113 ? 13.825 -8.485 -14.624 1.00 92.19 113 TYR A O 1
ATOM 854 N N . GLY A 1 114 ? 13.430 -9.011 -12.489 1.00 91.06 114 GLY A N 1
ATOM 855 C CA . GLY A 1 114 ? 14.683 -9.734 -12.288 1.00 91.06 114 GLY A CA 1
ATOM 856 C C . GLY A 1 114 ? 14.740 -11.069 -13.030 1.00 91.06 114 GLY A C 1
ATOM 857 O O . GLY A 1 114 ? 15.810 -11.442 -13.512 1.00 91.06 114 GLY A O 1
ATOM 858 N N . VAL A 1 115 ? 13.613 -11.779 -13.132 1.00 92.56 115 VAL A N 1
ATOM 859 C CA . VAL A 1 115 ? 13.502 -13.031 -13.896 1.00 92.56 115 VAL A CA 1
ATOM 860 C C . VAL A 1 115 ? 13.415 -12.753 -15.395 1.00 92.56 115 VAL A C 1
ATOM 862 O O . VAL A 1 115 ? 14.099 -13.433 -16.158 1.00 92.56 115 VAL A O 1
ATOM 865 N N . ASP A 1 116 ? 12.615 -11.763 -15.795 1.00 90.00 116 ASP A N 1
ATOM 866 C CA . ASP A 1 116 ? 12.361 -11.427 -17.200 1.00 90.00 116 ASP A CA 1
ATOM 867 C C . ASP A 1 116 ? 12.561 -9.919 -17.459 1.00 90.00 116 ASP A C 1
ATOM 869 O O . ASP A 1 116 ? 11.611 -9.131 -17.401 1.00 90.00 116 ASP A O 1
ATOM 873 N N . PRO A 1 117 ? 13.814 -9.465 -17.659 1.00 87.75 117 PRO A N 1
ATOM 874 C CA . PRO A 1 117 ? 14.103 -8.053 -17.863 1.00 87.75 117 PRO A CA 1
ATOM 875 C C . PRO A 1 117 ? 13.807 -7.596 -19.306 1.00 87.75 117 PRO A C 1
ATOM 877 O O . PRO A 1 117 ? 14.127 -8.290 -20.268 1.00 87.75 117 PRO A O 1
ATOM 880 N N . PRO A 1 118 ? 13.331 -6.353 -19.503 1.00 81.44 118 PRO A N 1
ATOM 881 C CA . PRO A 1 118 ? 12.803 -5.876 -20.787 1.00 81.44 118 PRO A CA 1
ATOM 882 C C . PRO A 1 118 ? 13.844 -5.685 -21.906 1.00 81.44 118 PRO A C 1
ATOM 884 O O . PRO A 1 118 ? 13.476 -5.629 -23.076 1.00 81.44 118 PRO A O 1
ATOM 887 N N . PHE A 1 119 ? 15.141 -5.566 -21.585 1.00 77.06 119 PHE A N 1
ATOM 888 C CA . PHE A 1 119 ? 16.211 -5.289 -22.566 1.00 77.06 119 PHE A CA 1
ATOM 889 C C . PHE A 1 119 ? 17.328 -6.341 -22.589 1.00 77.06 119 PHE A C 1
ATOM 891 O O . PHE A 1 119 ? 18.402 -6.072 -23.130 1.00 77.06 119 PHE A O 1
ATOM 898 N N . GLY A 1 120 ? 17.122 -7.516 -21.990 1.00 69.06 120 GLY A N 1
ATOM 899 C CA . GLY A 1 120 ? 18.157 -8.544 -21.884 1.00 69.06 120 GLY A CA 1
ATOM 900 C C . GLY A 1 120 ? 17.622 -9.948 -22.129 1.00 69.06 120 GLY A C 1
ATOM 901 O O . GLY A 1 120 ? 16.533 -10.291 -21.694 1.00 69.06 120 GLY A O 1
ATOM 902 N N . SER A 1 121 ? 18.418 -10.788 -22.792 1.00 63.06 121 SER A N 1
ATOM 903 C CA . SER A 1 121 ? 18.175 -12.230 -22.848 1.00 63.06 121 SER A CA 1
ATOM 904 C C . SER A 1 121 ? 18.815 -12.893 -21.624 1.00 63.06 121 SER A C 1
ATOM 906 O O . SER A 1 121 ? 19.952 -13.366 -21.693 1.00 63.06 121 SER A O 1
ATOM 908 N N . GLY A 1 122 ? 18.126 -12.876 -20.483 1.00 78.69 122 GLY A N 1
ATOM 909 C CA . GLY A 1 122 ? 18.573 -13.575 -19.277 1.00 78.69 122 GLY A CA 1
ATOM 910 C C . GLY A 1 122 ? 18.205 -12.876 -17.975 1.00 78.69 122 GLY A C 1
ATOM 911 O O . GLY A 1 122 ? 17.717 -11.758 -17.962 1.00 78.69 122 GLY A O 1
ATOM 912 N N . VAL A 1 123 ? 18.476 -13.557 -16.867 1.00 86.69 123 VAL A N 1
ATOM 913 C CA . VAL A 1 123 ? 18.156 -13.103 -15.510 1.00 86.69 123 VAL A CA 1
ATOM 914 C C . VAL A 1 123 ? 18.999 -11.879 -15.130 1.00 86.69 123 VAL A C 1
ATOM 916 O O . VAL A 1 123 ? 20.212 -11.893 -15.337 1.00 86.69 123 VAL A O 1
ATOM 919 N N . ALA A 1 124 ? 18.390 -10.858 -14.518 1.00 89.88 124 ALA A N 1
ATOM 920 C CA . ALA A 1 124 ? 19.067 -9.684 -13.962 1.00 89.88 124 ALA A CA 1
ATOM 921 C C . ALA A 1 124 ? 19.366 -9.887 -12.457 1.00 89.88 124 ALA A C 1
ATOM 923 O O . ALA A 1 124 ? 18.500 -9.643 -11.607 1.00 89.88 124 ALA A O 1
ATOM 924 N N . PRO A 1 125 ? 20.593 -10.294 -12.064 1.00 89.44 125 PRO A N 1
ATOM 925 C CA . PRO A 1 125 ? 20.865 -10.740 -10.696 1.00 89.44 125 PRO A CA 1
ATOM 926 C C . PRO A 1 125 ? 20.743 -9.613 -9.667 1.00 89.44 125 PRO A C 1
ATOM 928 O O . PRO A 1 125 ? 20.312 -9.848 -8.542 1.00 89.44 125 PRO A O 1
ATOM 931 N N . GLY A 1 126 ? 21.083 -8.376 -10.053 1.00 89.75 126 GLY A N 1
ATOM 932 C CA . GLY A 1 126 ? 20.967 -7.210 -9.174 1.00 89.75 126 GLY A CA 1
ATOM 933 C C . GLY A 1 126 ? 19.524 -6.947 -8.740 1.00 89.75 126 GLY A C 1
ATOM 934 O O . GLY A 1 126 ? 19.269 -6.694 -7.565 1.00 89.75 126 GLY A O 1
ATOM 935 N N . TRP A 1 127 ? 18.568 -7.079 -9.661 1.00 92.12 127 TRP A N 1
ATOM 936 C CA . TRP A 1 127 ? 17.149 -6.934 -9.346 1.00 92.12 127 TRP A CA 1
ATOM 937 C C . TRP A 1 127 ? 16.648 -8.099 -8.495 1.00 92.12 127 TRP A C 1
ATOM 939 O O . TRP A 1 127 ? 15.970 -7.859 -7.503 1.00 92.12 127 TRP A O 1
ATOM 949 N N . LEU A 1 128 ? 17.073 -9.337 -8.769 1.00 93.75 128 LEU A N 1
ATOM 950 C CA . LEU A 1 128 ? 16.722 -10.476 -7.914 1.00 93.75 128 LEU A CA 1
ATOM 951 C C . LEU A 1 128 ? 17.224 -10.331 -6.475 1.00 93.75 128 LEU A C 1
ATOM 953 O O . LEU A 1 128 ? 16.473 -10.612 -5.541 1.00 93.75 128 LEU A O 1
ATOM 957 N N . ILE A 1 129 ? 18.464 -9.871 -6.278 1.00 95.44 129 ILE A N 1
ATOM 958 C CA . ILE A 1 129 ? 19.014 -9.631 -4.936 1.00 95.44 129 ILE A CA 1
ATOM 959 C C . ILE A 1 129 ? 18.156 -8.597 -4.201 1.00 95.44 129 ILE A C 1
ATOM 961 O O . ILE A 1 129 ? 17.758 -8.835 -3.059 1.00 95.44 129 ILE A O 1
ATOM 965 N N . CYS A 1 130 ? 17.805 -7.491 -4.865 1.00 94.00 130 CYS A N 1
ATOM 966 C CA . CYS A 1 130 ? 16.875 -6.510 -4.311 1.00 94.00 130 CYS A CA 1
ATOM 967 C C . CYS A 1 130 ? 15.524 -7.156 -3.970 1.00 94.00 130 CYS A C 1
ATOM 969 O O . CYS A 1 130 ? 15.056 -7.018 -2.842 1.00 94.00 130 CYS A O 1
ATOM 971 N N . GLY A 1 131 ? 14.930 -7.919 -4.890 1.00 95.06 131 GLY A N 1
ATOM 972 C CA . GLY A 1 131 ? 13.658 -8.614 -4.681 1.00 95.06 131 GLY A CA 1
ATOM 973 C C . GLY A 1 131 ? 13.670 -9.513 -3.443 1.00 95.06 131 GLY A C 1
ATOM 974 O O . GLY A 1 131 ? 12.763 -9.424 -2.615 1.00 95.06 131 GLY A O 1
ATOM 975 N N . VAL A 1 132 ? 14.729 -10.306 -3.252 1.00 96.25 132 VAL A N 1
ATOM 976 C CA . VAL A 1 132 ? 14.903 -11.162 -2.067 1.00 96.25 132 VAL A CA 1
ATOM 977 C C . VAL A 1 132 ? 15.043 -10.333 -0.790 1.00 96.25 132 VAL A C 1
ATOM 979 O O . VAL A 1 132 ? 14.388 -10.638 0.206 1.00 96.25 132 VAL A O 1
ATOM 982 N N . LEU A 1 133 ? 15.850 -9.269 -0.798 1.00 96.25 133 LEU A N 1
ATOM 983 C CA . LEU A 1 133 ? 16.013 -8.394 0.369 1.00 96.25 133 LEU A CA 1
ATOM 984 C C . LEU A 1 133 ? 14.687 -7.736 0.772 1.00 96.25 133 LEU A C 1
ATOM 986 O O . LEU A 1 133 ? 14.311 -7.777 1.945 1.00 96.25 133 LEU A O 1
ATOM 990 N N . PHE A 1 134 ? 13.938 -7.198 -0.193 1.00 95.75 134 PHE A N 1
ATOM 991 C CA . PHE A 1 134 ? 12.606 -6.636 0.039 1.00 95.75 134 PHE A CA 1
ATOM 992 C C . PHE A 1 134 ? 11.621 -7.703 0.543 1.00 95.75 134 PHE A C 1
ATOM 994 O O . PHE A 1 134 ? 10.879 -7.455 1.498 1.00 95.75 134 PHE A O 1
ATOM 1001 N N . ALA A 1 135 ? 11.658 -8.913 -0.021 1.00 95.25 135 ALA A N 1
ATOM 1002 C CA . ALA A 1 135 ? 10.841 -10.032 0.436 1.00 95.25 135 ALA A CA 1
ATOM 1003 C C . ALA A 1 135 ? 11.159 -10.436 1.883 1.00 95.25 135 ALA A C 1
ATOM 1005 O O . ALA A 1 135 ? 10.239 -10.711 2.650 1.00 95.25 135 ALA A O 1
ATOM 1006 N N . LEU A 1 136 ? 12.428 -10.413 2.300 1.00 96.25 136 LEU A N 1
ATOM 1007 C CA . LEU A 1 136 ? 12.816 -10.659 3.691 1.00 96.25 136 LEU A CA 1
ATOM 1008 C C . LEU A 1 136 ? 12.348 -9.529 4.616 1.00 96.25 136 LEU A C 1
ATOM 1010 O O . LEU A 1 136 ? 11.757 -9.798 5.664 1.00 96.25 136 LEU A O 1
ATOM 1014 N N . MET A 1 137 ? 12.550 -8.270 4.217 1.00 95.44 137 MET A N 1
ATOM 1015 C CA . MET A 1 137 ? 12.157 -7.098 5.008 1.00 95.44 137 MET A CA 1
ATOM 1016 C C . MET A 1 137 ? 10.640 -6.968 5.188 1.00 95.44 137 MET A C 1
ATOM 1018 O O . MET A 1 137 ? 10.194 -6.503 6.237 1.00 95.44 137 MET A O 1
ATOM 1022 N N . GLY A 1 138 ? 9.845 -7.369 4.195 1.00 94.75 138 GLY A N 1
ATOM 1023 C CA . GLY A 1 138 ? 8.383 -7.390 4.290 1.00 94.75 138 GLY A CA 1
ATOM 1024 C C . GLY A 1 138 ? 7.830 -8.693 4.872 1.00 94.75 138 GLY A C 1
ATOM 1025 O O . GLY A 1 138 ? 6.898 -8.678 5.680 1.00 94.75 138 GLY A O 1
ATOM 1026 N N . GLY A 1 139 ? 8.425 -9.824 4.498 1.00 94.88 139 GLY A N 1
ATOM 1027 C CA . GLY A 1 139 ? 7.973 -11.166 4.848 1.00 94.88 139 GLY A CA 1
ATOM 1028 C C . GLY A 1 139 ? 8.283 -11.560 6.288 1.00 94.88 139 GLY A C 1
ATOM 1029 O O . GLY A 1 139 ? 7.415 -12.123 6.953 1.00 94.88 139 GLY A O 1
ATOM 1030 N N . ALA A 1 140 ? 9.462 -11.226 6.822 1.00 94.69 140 ALA A N 1
ATOM 1031 C CA . ALA A 1 140 ? 9.801 -11.583 8.202 1.00 94.69 140 ALA A CA 1
ATOM 1032 C C . ALA A 1 140 ? 8.851 -10.930 9.234 1.00 94.69 140 ALA A C 1
ATOM 1034 O O . ALA A 1 140 ? 8.295 -11.663 10.060 1.00 94.69 140 ALA A O 1
ATOM 1035 N N . PRO A 1 141 ? 8.551 -9.614 9.175 1.00 92.81 141 PRO A N 1
ATOM 1036 C CA . PRO A 1 141 ? 7.545 -9.008 10.050 1.00 92.81 141 PRO A CA 1
ATOM 1037 C C . PRO A 1 141 ? 6.151 -9.615 9.867 1.00 92.81 141 PRO A C 1
ATOM 1039 O O . PRO A 1 141 ? 5.437 -9.823 10.849 1.00 92.81 141 PRO A O 1
ATOM 1042 N N . LEU A 1 142 ? 5.770 -9.953 8.629 1.00 94.25 142 LEU A N 1
ATOM 1043 C CA . LEU A 1 142 ? 4.485 -10.590 8.346 1.00 94.25 142 LEU A CA 1
ATOM 1044 C C . LEU A 1 142 ? 4.377 -11.973 9.003 1.00 94.25 142 LEU A C 1
ATOM 1046 O O . LEU A 1 142 ? 3.375 -12.268 9.655 1.00 94.25 142 LEU A O 1
ATOM 1050 N N . LEU A 1 143 ? 5.418 -12.801 8.901 1.00 94.31 143 LEU A N 1
ATOM 1051 C CA . LEU A 1 143 ? 5.466 -14.118 9.540 1.00 94.31 143 LEU A CA 1
ATOM 1052 C C . LEU A 1 143 ? 5.400 -14.013 11.069 1.00 94.31 143 LEU A C 1
ATOM 1054 O O . LEU A 1 143 ? 4.690 -14.793 11.709 1.00 94.31 143 LEU A O 1
ATOM 1058 N N . ILE A 1 144 ? 6.078 -13.024 11.660 1.00 94.00 144 ILE A N 1
ATOM 1059 C CA . ILE A 1 144 ? 6.002 -12.746 13.103 1.00 94.00 144 ILE A CA 1
ATOM 1060 C C . ILE A 1 144 ? 4.567 -12.369 13.504 1.00 94.00 144 ILE A C 1
ATOM 1062 O O . ILE A 1 144 ? 4.040 -12.901 14.487 1.00 94.00 144 ILE A O 1
ATOM 1066 N N . LEU A 1 145 ? 3.899 -11.507 12.730 1.00 91.88 145 LEU A N 1
ATOM 1067 C CA . LEU A 1 145 ? 2.501 -11.131 12.969 1.00 91.88 145 LEU A CA 1
ATOM 1068 C C . LEU A 1 145 ? 1.572 -12.350 12.910 1.00 91.88 145 LEU A C 1
ATOM 1070 O O . LEU A 1 145 ? 0.769 -12.544 13.827 1.00 91.88 145 LEU A O 1
ATOM 1074 N N . ILE A 1 146 ? 1.724 -13.210 11.899 1.00 92.25 146 ILE A N 1
ATOM 1075 C CA . ILE A 1 146 ? 0.948 -14.452 11.767 1.00 92.25 146 ILE A CA 1
ATOM 1076 C C . ILE A 1 146 ? 1.176 -15.357 12.986 1.00 92.25 146 ILE A C 1
ATOM 1078 O O . ILE A 1 146 ? 0.214 -15.731 13.663 1.00 92.25 146 ILE A O 1
ATOM 1082 N N . ARG A 1 147 ? 2.438 -15.651 13.327 1.00 93.50 147 ARG A N 1
ATOM 1083 C CA . ARG A 1 147 ? 2.797 -16.565 14.426 1.00 93.50 147 ARG A CA 1
ATOM 1084 C C . ARG A 1 147 ? 2.366 -16.047 15.800 1.00 93.50 147 ARG A C 1
ATOM 1086 O O . ARG A 1 147 ? 2.023 -16.837 16.673 1.00 93.50 147 ARG A O 1
ATOM 1093 N N . SER A 1 148 ? 2.341 -14.730 15.998 1.00 89.69 148 SER A N 1
ATOM 1094 C CA . SER A 1 148 ? 1.885 -14.115 17.254 1.00 89.69 148 SER A CA 1
ATOM 1095 C C . SER A 1 148 ? 0.367 -14.217 17.487 1.00 89.69 148 SER A C 1
ATOM 1097 O O . SER A 1 148 ? -0.125 -13.837 18.556 1.00 89.69 148 SER A O 1
ATOM 1099 N N . GLY A 1 149 ? -0.394 -14.708 16.500 1.00 85.94 149 GLY A N 1
ATOM 1100 C CA . GLY A 1 149 ? -1.854 -14.735 16.539 1.00 85.94 149 GLY A CA 1
ATOM 1101 C C . GLY A 1 149 ? -2.475 -13.345 16.391 1.00 85.94 149 GLY A C 1
ATOM 1102 O O . GLY A 1 149 ? -3.615 -13.137 16.808 1.00 85.94 149 GLY A O 1
ATOM 1103 N N . TRP A 1 150 ? -1.742 -12.378 15.825 1.00 87.06 150 TRP A N 1
ATOM 1104 C CA . TRP A 1 150 ? -2.215 -11.002 15.667 1.00 87.06 150 TRP A CA 1
ATOM 1105 C C . TRP A 1 150 ? -3.515 -10.927 14.856 1.00 87.06 150 TRP A C 1
ATOM 1107 O O . TRP A 1 150 ? -4.445 -10.246 15.278 1.00 87.06 150 TRP A O 1
ATOM 1117 N N . PHE A 1 151 ? -3.641 -11.698 13.770 1.00 84.56 151 PHE A N 1
ATOM 1118 C CA . PHE A 1 151 ? -4.878 -11.768 12.978 1.00 84.56 151 PHE A CA 1
ATOM 1119 C C . PHE A 1 151 ? -6.060 -12.280 13.802 1.00 84.56 151 PHE A C 1
ATOM 1121 O O . PHE A 1 1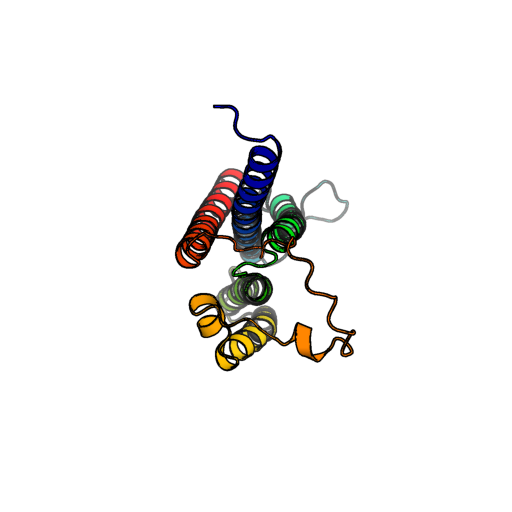51 ? -7.128 -11.674 13.796 1.00 84.56 151 PHE A O 1
ATOM 1128 N N . ALA A 1 152 ? -5.861 -13.340 14.592 1.00 83.06 152 ALA A N 1
ATOM 1129 C CA . ALA A 1 152 ? -6.898 -13.824 15.497 1.00 83.06 152 ALA A CA 1
ATOM 1130 C C . ALA A 1 152 ? -7.325 -12.716 16.473 1.00 83.06 152 ALA A C 1
ATOM 1132 O O . ALA A 1 152 ? -8.516 -12.545 16.714 1.00 83.06 152 ALA A O 1
ATOM 1133 N N . ARG A 1 153 ? -6.389 -11.904 16.983 1.00 80.50 153 ARG A N 1
ATOM 1134 C CA . ARG A 1 153 ? -6.678 -10.763 17.875 1.00 80.50 153 ARG A CA 1
ATOM 1135 C C . ARG A 1 153 ? -7.366 -9.599 17.159 1.00 80.50 153 ARG A C 1
ATOM 1137 O O . ARG A 1 153 ? -8.207 -8.948 17.774 1.00 80.50 153 ARG A O 1
ATOM 1144 N N . LEU A 1 154 ? -7.062 -9.362 15.884 1.00 82.56 154 LEU A N 1
ATOM 1145 C CA . LEU A 1 154 ? -7.725 -8.355 15.052 1.00 82.56 154 LEU A CA 1
ATOM 1146 C C . LEU A 1 154 ? -9.231 -8.645 14.925 1.00 82.56 154 LEU A C 1
ATOM 1148 O O . LEU A 1 154 ? -10.041 -7.729 15.071 1.00 82.56 154 LEU A O 1
ATOM 1152 N N . PHE A 1 155 ? -9.603 -9.917 14.736 1.00 79.00 155 PHE A N 1
ATOM 1153 C CA . PHE A 1 155 ? -11.003 -10.348 14.620 1.00 79.00 155 PHE A CA 1
ATOM 1154 C C . PHE A 1 155 ? -11.690 -10.591 15.975 1.00 79.00 155 PHE A C 1
ATOM 1156 O O . PHE A 1 155 ? -12.835 -10.188 16.166 1.00 79.00 155 PHE A O 1
ATOM 1163 N N . THR A 1 156 ? -11.006 -11.220 16.937 1.00 73.25 156 THR A N 1
ATOM 1164 C CA . THR A 1 156 ? -11.588 -11.576 18.253 1.00 73.25 156 THR A CA 1
ATOM 1165 C C . THR A 1 156 ? -11.555 -10.436 19.259 1.00 73.25 156 THR A C 1
ATOM 1167 O O . THR A 1 156 ? -12.302 -10.438 20.235 1.00 73.25 156 THR A O 1
ATOM 1170 N N . GLY A 1 157 ? -10.693 -9.445 19.044 1.00 62.44 157 GLY A N 1
ATOM 1171 C CA . GLY A 1 157 ? -10.694 -8.236 19.838 1.00 62.44 157 GLY A CA 1
ATOM 1172 C C . GLY A 1 157 ? -10.119 -8.349 21.248 1.00 62.44 157 GLY A C 1
ATOM 1173 O O . GLY A 1 157 ? -10.351 -7.456 22.068 1.00 62.44 157 GLY A O 1
ATOM 1174 N N . ARG A 1 158 ? -9.381 -9.428 21.526 1.00 56.34 158 ARG A N 1
ATOM 1175 C CA . ARG A 1 158 ? -8.667 -9.649 22.787 1.00 56.34 158 ARG A CA 1
ATOM 1176 C C . ARG A 1 158 ? -7.524 -8.621 22.880 1.00 56.34 158 ARG A C 1
ATOM 1178 O O . ARG A 1 158 ? -6.522 -8.755 22.178 1.00 56.34 158 ARG A O 1
ATOM 1185 N N . GLU A 1 159 ? -7.719 -7.550 23.657 1.00 53.75 159 GLU A N 1
ATOM 1186 C CA . GLU A 1 159 ? -6.765 -6.435 23.766 1.00 53.75 159 GLU A CA 1
ATOM 1187 C C . GLU A 1 159 ? -5.359 -6.901 24.169 1.00 53.75 159 GLU A C 1
ATOM 1189 O O . GLU A 1 159 ? -5.184 -7.755 25.040 1.00 53.75 159 GLU A O 1
ATOM 1194 N N . MET A 1 160 ? -4.337 -6.278 23.573 1.00 45.97 160 MET A N 1
ATOM 1195 C CA . MET A 1 160 ? -2.979 -6.343 24.097 1.00 45.97 160 MET A CA 1
ATOM 1196 C C . MET A 1 160 ? -2.907 -5.535 25.393 1.00 45.97 160 MET A C 1
ATOM 1198 O O . MET A 1 160 ? -2.696 -4.326 25.376 1.00 45.97 160 MET A O 1
ATOM 1202 N N . GLY A 1 161 ? -2.924 -6.234 26.526 1.00 47.19 161 GLY A N 1
ATOM 1203 C CA . GLY A 1 161 ? -2.403 -5.718 27.794 1.00 47.19 161 GLY A CA 1
ATOM 1204 C C . GLY A 1 161 ? -0.890 -5.438 27.778 1.00 47.19 161 GLY A C 1
ATOM 1205 O O . GLY A 1 161 ? -0.314 -5.248 28.842 1.00 47.19 161 GLY A O 1
ATOM 1206 N N . ILE A 1 162 ? -0.236 -5.404 26.607 1.00 48.78 162 ILE A N 1
ATOM 1207 C CA . ILE A 1 162 ? 1.207 -5.157 26.471 1.00 48.78 162 ILE A CA 1
ATOM 1208 C C . ILE A 1 162 ? 1.558 -3.746 26.958 1.00 48.78 162 ILE A C 1
ATOM 1210 O O . ILE A 1 162 ? 2.560 -3.576 27.635 1.00 48.78 162 ILE A O 1
ATOM 1214 N N . TRP A 1 163 ? 0.707 -2.739 26.738 1.00 44.72 163 TRP A N 1
ATOM 1215 C CA . TRP A 1 163 ? 0.940 -1.408 27.320 1.00 44.72 163 TRP A CA 1
ATOM 1216 C C . TRP A 1 163 ? 0.646 -1.341 28.827 1.00 44.72 163 TRP A C 1
ATOM 1218 O O . TRP A 1 163 ? 1.236 -0.522 29.522 1.00 44.72 163 TRP A O 1
ATOM 1228 N N . ARG A 1 164 ? -0.202 -2.231 29.370 1.00 47.41 164 ARG A N 1
ATOM 1229 C CA . ARG A 1 164 ? -0.461 -2.309 30.822 1.00 47.41 164 ARG A CA 1
ATOM 1230 C C . ARG A 1 164 ? 0.706 -2.902 31.612 1.00 47.41 164 ARG A C 1
ATOM 1232 O O . ARG A 1 164 ? 0.766 -2.665 32.811 1.00 47.41 164 ARG A O 1
ATOM 1239 N N . SER A 1 165 ? 1.595 -3.673 30.982 1.00 48.19 165 SER A N 1
ATOM 1240 C CA . SER A 1 165 ? 2.696 -4.346 31.684 1.00 48.19 165 SER A CA 1
ATOM 1241 C C . SER A 1 165 ? 3.962 -3.499 31.834 1.00 48.19 165 SER A C 1
ATOM 1243 O O . SER A 1 165 ? 4.753 -3.786 32.724 1.00 48.19 165 SER A O 1
ATOM 1245 N N . TRP A 1 166 ? 4.165 -2.481 30.986 1.00 50.69 166 TRP A N 1
ATOM 1246 C CA . TRP A 1 166 ? 5.368 -1.627 31.002 1.00 50.69 166 TRP A CA 1
ATOM 1247 C C . TRP A 1 166 ? 5.204 -0.315 31.779 1.00 50.69 166 TRP A C 1
ATOM 1249 O O . TRP A 1 166 ? 6.198 0.328 32.107 1.00 50.69 166 TRP A O 1
ATOM 1259 N N . LEU A 1 167 ? 3.972 0.089 32.102 1.00 55.44 167 LEU A N 1
ATOM 1260 C CA . LEU A 1 167 ? 3.742 1.183 33.043 1.00 55.44 167 LEU A CA 1
ATOM 1261 C C . LEU A 1 167 ? 4.079 0.687 34.461 1.00 55.44 167 LEU A C 1
ATOM 1263 O O . LEU A 1 167 ? 3.554 -0.357 34.866 1.00 55.44 167 LEU A O 1
ATOM 1267 N N . PRO A 1 168 ? 4.894 1.422 35.249 1.00 58.09 168 PRO A N 1
ATOM 1268 C CA . PRO A 1 168 ? 4.940 1.231 36.695 1.00 58.09 168 PRO A CA 1
ATOM 1269 C C . PRO A 1 168 ? 3.502 1.173 37.205 1.00 58.09 168 PRO A C 1
ATOM 1271 O O . PRO A 1 168 ? 2.651 1.884 36.666 1.00 58.09 168 PRO A O 1
ATOM 1274 N N . ARG A 1 169 ? 3.206 0.324 38.199 1.00 58.88 169 ARG A N 1
ATOM 1275 C CA . ARG A 1 169 ? 1.880 0.261 38.832 1.00 58.88 169 ARG A CA 1
ATOM 1276 C C . ARG A 1 169 ? 1.5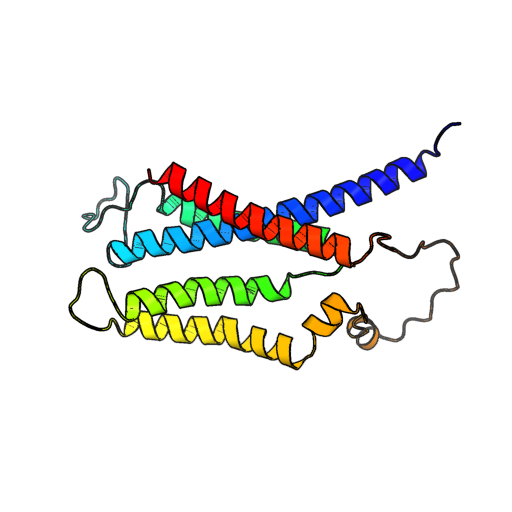60 1.629 39.434 1.00 58.88 169 ARG A C 1
ATOM 1278 O O . ARG A 1 169 ? 1.792 1.858 40.617 1.00 58.88 169 ARG A O 1
ATOM 1285 N N . LEU A 1 170 ? 1.062 2.549 38.617 1.00 59.66 170 LEU A N 1
ATOM 1286 C CA . LEU A 1 170 ? 0.514 3.797 39.090 1.00 59.66 170 LEU A CA 1
ATOM 1287 C C . LEU A 1 170 ? -0.609 3.411 40.056 1.00 59.66 170 LEU A C 1
ATOM 1289 O O . LEU A 1 170 ? -1.362 2.471 39.760 1.00 59.66 170 LEU A O 1
ATOM 1293 N N . PRO A 1 171 ? -0.710 4.082 41.215 1.00 60.72 171 PRO A N 1
ATOM 1294 C CA . PRO A 1 171 ? -1.857 3.931 42.087 1.00 60.72 171 PRO A CA 1
ATOM 1295 C C . PRO A 1 171 ? -3.111 4.042 41.229 1.00 60.72 171 PRO A C 1
ATOM 1297 O O . PRO A 1 171 ? -3.252 4.982 40.445 1.00 60.72 171 PRO A O 1
ATOM 1300 N N . LYS A 1 172 ? -3.975 3.028 41.313 1.00 56.69 172 LYS A N 1
ATOM 1301 C CA . LYS A 1 172 ? -5.242 3.011 40.588 1.00 56.69 172 LYS A CA 1
ATOM 1302 C C . LYS A 1 172 ? -5.939 4.338 40.920 1.00 56.69 172 LYS A C 1
ATOM 1304 O O . LYS A 1 172 ? -6.153 4.580 42.110 1.00 56.69 172 LYS A O 1
ATOM 1309 N N . PRO A 1 173 ? -6.230 5.213 39.939 1.00 53.91 173 PRO A N 1
ATOM 1310 C CA . PRO A 1 173 ? -6.959 6.431 40.241 1.00 53.91 173 PRO A CA 1
ATOM 1311 C C . PRO A 1 173 ? -8.269 6.038 40.939 1.00 53.91 173 PRO A C 1
ATOM 1313 O O . PRO A 1 173 ? -8.819 4.968 40.631 1.00 53.91 173 PRO A O 1
ATOM 1316 N N . PRO A 1 174 ? -8.749 6.844 41.902 1.00 63.09 174 PRO A N 1
ATOM 1317 C CA . PRO A 1 174 ? -10.053 6.613 42.506 1.00 63.09 174 PRO A CA 1
ATOM 1318 C C . PRO A 1 174 ? -11.088 6.462 41.384 1.00 63.09 174 PRO A C 1
ATOM 1320 O O . PRO A 1 174 ? -10.911 7.084 40.334 1.00 63.09 174 PRO A O 1
ATOM 1323 N N . PRO A 1 175 ? -12.120 5.616 41.552 1.00 52.06 175 PRO A N 1
ATOM 1324 C CA . PRO A 1 175 ? -13.138 5.412 40.531 1.00 52.06 175 PRO A CA 1
ATOM 1325 C C . PRO A 1 175 ? -13.833 6.745 40.235 1.00 52.06 175 PRO A C 1
ATOM 1327 O O . PRO A 1 175 ? -14.770 7.146 40.916 1.00 52.06 175 PRO A O 1
ATOM 1330 N N . THR A 1 176 ? -13.335 7.466 39.235 1.00 51.12 176 THR A N 1
ATOM 1331 C CA . THR A 1 176 ? -14.004 8.611 38.644 1.00 51.12 176 THR A CA 1
ATOM 1332 C C . THR A 1 176 ? -15.005 8.054 37.650 1.00 51.12 176 THR A C 1
ATOM 1334 O O . THR A 1 176 ? -14.662 7.595 36.561 1.00 51.12 176 THR A O 1
ATOM 1337 N N . ASP A 1 177 ? -16.261 8.080 38.078 1.00 52.44 177 ASP A N 1
ATOM 1338 C CA . ASP A 1 177 ? -17.464 7.572 37.415 1.00 52.44 177 ASP A CA 1
ATOM 1339 C C . ASP A 1 177 ? -17.839 8.339 36.123 1.00 52.44 177 ASP A C 1
ATOM 1341 O O . ASP A 1 177 ? -19.004 8.503 35.778 1.00 52.44 177 ASP A O 1
ATOM 1345 N N . SER A 1 178 ? -16.860 8.898 35.402 1.00 48.75 178 SER A N 1
ATOM 1346 C CA . SER A 1 178 ? -17.120 9.831 34.297 1.00 48.75 178 SER A CA 1
ATOM 1347 C C . SER A 1 178 ? -16.154 9.760 33.121 1.00 48.75 178 SER A C 1
ATOM 1349 O O . SER A 1 178 ? -16.296 10.548 32.186 1.00 48.75 178 SER A O 1
ATOM 1351 N N . THR A 1 179 ? -15.218 8.806 33.081 1.00 45.41 179 THR A N 1
ATOM 1352 C CA . THR A 1 179 ? -14.599 8.468 31.792 1.00 45.41 179 THR A CA 1
ATOM 1353 C C . THR A 1 179 ? -15.497 7.449 31.106 1.00 45.41 179 THR A C 1
ATOM 1355 O O . THR A 1 179 ? -15.461 6.274 31.476 1.00 45.41 179 THR A O 1
ATOM 1358 N N . PRO A 1 180 ? -16.344 7.851 30.130 1.00 41.00 180 PRO A N 1
ATOM 1359 C CA . PRO A 1 180 ? -17.037 6.854 29.346 1.00 41.00 180 PRO A CA 1
ATOM 1360 C C . PRO A 1 180 ? -15.945 5.971 28.742 1.00 41.00 180 PRO A C 1
ATOM 1362 O O . PRO A 1 180 ? -14.978 6.508 28.179 1.00 41.00 180 PRO A O 1
ATOM 1365 N N . PRO A 1 181 ? -16.054 4.636 28.841 1.00 46.62 181 PRO A N 1
ATOM 1366 C CA . PRO A 1 181 ? -15.217 3.794 28.017 1.00 46.62 181 PRO A CA 1
ATOM 1367 C C . PRO A 1 181 ? -15.377 4.328 26.597 1.00 46.62 181 PRO A C 1
ATOM 1369 O O . PRO A 1 181 ? -16.499 4.607 26.151 1.00 46.62 181 PRO A O 1
ATOM 1372 N N . VAL A 1 182 ? -14.268 4.520 25.884 1.00 49.75 182 VAL A N 1
ATOM 1373 C CA . VAL A 1 182 ? -14.298 4.738 24.437 1.00 49.75 182 VAL A CA 1
ATOM 1374 C C . VAL A 1 182 ? -14.741 3.407 23.821 1.00 49.75 182 VAL A C 1
ATOM 1376 O O . VAL A 1 182 ? -14.006 2.723 23.126 1.00 49.75 182 VAL A O 1
ATOM 1379 N N . MET A 1 183 ? -15.975 3.000 24.123 1.00 42.69 183 MET A N 1
ATOM 1380 C CA . MET A 1 183 ? -16.727 2.015 23.394 1.00 42.69 183 MET A CA 1
ATOM 1381 C C . MET A 1 183 ? -17.018 2.688 22.069 1.00 42.69 183 MET A C 1
ATOM 1383 O O . MET A 1 183 ? -18.013 3.406 21.904 1.00 42.69 183 MET A O 1
ATOM 1387 N N . VAL A 1 184 ? -16.101 2.497 21.124 1.00 52.03 184 VAL A N 1
ATOM 1388 C CA . VAL A 1 184 ? -16.404 2.560 19.701 1.00 52.03 184 VAL A CA 1
ATOM 1389 C C . VAL A 1 184 ? -17.503 1.519 19.478 1.00 52.03 184 VAL A C 1
ATOM 1391 O O . VAL A 1 184 ? -17.243 0.363 19.182 1.00 52.03 184 VAL A O 1
ATOM 1394 N N . GLY A 1 185 ? -18.748 1.917 19.744 1.00 44.31 185 GLY A N 1
ATOM 1395 C CA . GLY A 1 185 ? -19.950 1.085 19.697 1.00 44.31 185 GLY A CA 1
ATOM 1396 C C . GLY A 1 185 ? -20.399 0.809 18.266 1.00 44.31 185 GLY A C 1
ATOM 1397 O O . GLY A 1 185 ? -21.578 0.931 17.962 1.00 44.31 185 GLY A O 1
ATOM 1398 N N . GLY A 1 186 ? -19.449 0.523 17.379 1.00 58.25 186 GLY A N 1
ATOM 1399 C CA . GLY A 1 186 ? -19.695 -0.150 16.114 1.00 58.25 186 GLY A CA 1
ATOM 1400 C C . GLY A 1 186 ? -19.249 -1.595 16.279 1.00 58.25 186 GLY A C 1
ATOM 1401 O O . GLY A 1 186 ? -18.205 -1.849 16.884 1.00 58.25 186 GLY A O 1
ATOM 1402 N N . SER A 1 187 ? -20.024 -2.550 15.764 1.00 78.94 187 SER A N 1
ATOM 1403 C CA . SER A 1 187 ? -19.563 -3.935 15.681 1.00 78.94 187 SER A CA 1
ATOM 1404 C C . SER A 1 187 ? -18.191 -3.928 14.997 1.00 78.94 187 SER A C 1
ATOM 1406 O O . SER A 1 187 ? -18.017 -3.315 13.947 1.00 78.94 187 SER A O 1
ATOM 1408 N N . ARG A 1 188 ? -17.169 -4.540 15.605 1.00 77.62 188 ARG A N 1
ATOM 1409 C CA . ARG A 1 188 ? -15.799 -4.557 15.047 1.00 77.62 188 ARG A CA 1
ATOM 1410 C C . ARG A 1 188 ? -15.780 -5.017 13.587 1.00 77.62 188 ARG A C 1
ATOM 1412 O O . ARG A 1 188 ? -15.000 -4.501 12.796 1.00 77.62 188 ARG A O 1
ATOM 1419 N N . GLY A 1 189 ? -16.698 -5.918 13.233 1.00 83.00 189 GLY A N 1
ATOM 1420 C CA . GLY A 1 189 ? -16.966 -6.318 11.854 1.00 83.00 189 GLY A CA 1
ATOM 1421 C C . GLY A 1 189 ? -17.271 -5.137 10.928 1.00 83.00 189 GLY A C 1
ATOM 1422 O O . GLY A 1 189 ? -16.662 -5.048 9.873 1.00 83.00 189 GLY A O 1
ATOM 1423 N N . ALA A 1 190 ? -18.110 -4.177 11.329 1.00 86.44 190 ALA A N 1
ATOM 1424 C CA . ALA A 1 190 ? -18.391 -2.982 10.528 1.00 86.44 190 ALA A CA 1
ATOM 1425 C C . ALA A 1 190 ? -17.142 -2.111 10.298 1.00 86.44 190 ALA A C 1
ATOM 1427 O O . ALA A 1 190 ? -16.959 -1.582 9.205 1.00 86.44 190 ALA A O 1
ATOM 1428 N N . LEU A 1 191 ? -16.250 -1.993 11.290 1.00 87.19 191 LEU A N 1
ATOM 1429 C CA . LEU A 1 191 ? -14.982 -1.263 11.131 1.00 87.19 191 LEU A CA 1
ATOM 1430 C C . LEU A 1 191 ? -14.002 -1.988 10.206 1.00 87.19 191 LEU A C 1
ATOM 1432 O O . LEU A 1 191 ? -13.275 -1.336 9.460 1.00 87.19 191 LEU A O 1
ATOM 1436 N N . LEU A 1 192 ? -13.966 -3.319 10.256 1.00 89.56 192 LEU A N 1
ATOM 1437 C CA . LEU A 1 192 ? -13.146 -4.122 9.350 1.00 89.56 192 LEU A CA 1
ATOM 1438 C C . LEU A 1 192 ? -13.697 -4.090 7.921 1.00 89.56 192 LEU A C 1
ATOM 1440 O O . LEU A 1 192 ? -12.915 -3.969 6.986 1.00 89.56 192 LEU A O 1
ATOM 1444 N N . LEU A 1 193 ? -15.021 -4.114 7.747 1.00 91.31 193 LEU A N 1
ATOM 1445 C CA . LEU A 1 193 ? -15.666 -3.939 6.444 1.00 91.31 193 LEU A CA 1
ATOM 1446 C C . LEU A 1 193 ? -15.401 -2.548 5.866 1.00 91.31 193 LEU A C 1
ATOM 1448 O O . LEU A 1 193 ? -15.065 -2.438 4.692 1.00 91.31 193 LEU A O 1
ATOM 1452 N N . LEU A 1 194 ? -15.479 -1.498 6.690 1.00 93.06 194 LEU A N 1
ATOM 1453 C CA . LEU A 1 194 ? -15.116 -0.140 6.280 1.00 93.06 194 LEU A CA 1
ATOM 1454 C C . LEU A 1 194 ? -13.661 -0.078 5.798 1.00 93.06 194 LEU A C 1
ATOM 1456 O O . LEU A 1 194 ? -13.380 0.523 4.766 1.00 93.06 194 LEU A O 1
ATOM 1460 N N . GLN A 1 195 ? -12.745 -0.718 6.527 1.00 93.00 195 GLN A N 1
ATOM 1461 C CA . GLN A 1 195 ? -11.333 -0.770 6.149 1.00 93.00 195 GLN A CA 1
ATOM 1462 C C . GLN A 1 195 ? -11.095 -1.607 4.888 1.00 93.00 195 GLN A C 1
ATOM 1464 O O . GLN A 1 195 ? -10.336 -1.184 4.024 1.00 93.00 195 GLN A O 1
ATOM 1469 N N . GLY A 1 196 ? -11.782 -2.741 4.732 1.00 94.25 196 GLY A N 1
ATOM 1470 C CA . GLY A 1 196 ? -11.751 -3.532 3.500 1.00 94.25 196 GLY A CA 1
ATOM 1471 C C . GLY A 1 196 ? -12.256 -2.736 2.294 1.00 94.25 196 GLY A C 1
ATOM 1472 O O . GLY A 1 196 ? -11.595 -2.701 1.259 1.00 94.25 196 GLY A O 1
ATOM 1473 N N . GLY A 1 197 ? -13.371 -2.018 2.453 1.00 96.25 197 GLY A N 1
ATOM 1474 C CA . GLY A 1 197 ? -13.898 -1.111 1.434 1.00 96.25 197 GLY A CA 1
ATOM 1475 C C . GLY A 1 197 ? -12.924 0.018 1.091 1.00 96.25 197 GLY A C 1
ATOM 1476 O O . GLY A 1 197 ? -12.732 0.316 -0.085 1.00 96.25 197 GLY A O 1
ATOM 1477 N N . ALA A 1 198 ? -12.253 0.595 2.093 1.00 96.12 198 ALA A N 1
ATOM 1478 C CA . ALA A 1 198 ? -11.226 1.615 1.885 1.00 96.12 198 ALA A CA 1
ATOM 1479 C C . ALA A 1 198 ? -10.023 1.079 1.092 1.00 96.12 198 ALA A C 1
ATOM 1481 O O . ALA A 1 198 ? -9.525 1.781 0.218 1.00 96.12 198 ALA A O 1
ATOM 1482 N N . ILE A 1 199 ? -9.584 -0.160 1.344 1.00 96.94 199 ILE A N 1
ATOM 1483 C CA . ILE A 1 199 ? -8.492 -0.798 0.590 1.00 96.94 199 ILE A CA 1
ATOM 1484 C C . ILE A 1 199 ? -8.885 -0.960 -0.879 1.00 96.94 199 ILE A C 1
ATOM 1486 O O . ILE A 1 199 ? -8.155 -0.504 -1.755 1.00 96.94 199 ILE A O 1
ATOM 1490 N N . VAL A 1 200 ? -10.048 -1.563 -1.151 1.00 97.62 200 VAL A N 1
ATOM 1491 C CA . VAL A 1 200 ? -10.531 -1.780 -2.527 1.00 97.62 200 VAL A CA 1
ATOM 1492 C C . VAL A 1 200 ? -10.675 -0.449 -3.264 1.00 97.62 200 VAL A C 1
ATOM 1494 O O . VAL A 1 200 ? -10.174 -0.298 -4.378 1.00 97.62 200 VAL A O 1
ATOM 1497 N N . PHE A 1 201 ? -11.305 0.536 -2.621 1.00 98.00 201 PHE A N 1
ATOM 1498 C CA . PHE A 1 201 ? -11.476 1.871 -3.183 1.00 98.00 201 PHE A CA 1
ATOM 1499 C C . PHE A 1 201 ? -10.133 2.570 -3.428 1.00 98.00 201 PHE A C 1
ATOM 1501 O O . PHE A 1 201 ? -9.935 3.171 -4.483 1.00 98.00 201 PHE A O 1
ATOM 1508 N N . GLY A 1 202 ? -9.196 2.464 -2.485 1.00 97.00 202 GLY A N 1
ATOM 1509 C CA . GLY A 1 202 ? -7.858 3.033 -2.597 1.00 97.00 202 GLY A CA 1
ATOM 1510 C C . GLY A 1 202 ? -7.065 2.439 -3.758 1.00 97.00 202 GLY A C 1
ATOM 1511 O O . GLY A 1 202 ? -6.542 3.189 -4.577 1.00 97.00 202 GLY A O 1
ATOM 1512 N N . VAL A 1 203 ? -7.032 1.109 -3.886 1.00 97.50 203 VAL A N 1
ATOM 1513 C CA . VAL A 1 203 ? -6.350 0.422 -4.999 1.00 97.50 203 VAL A CA 1
ATOM 1514 C C . VAL A 1 203 ? -6.950 0.826 -6.346 1.00 97.50 203 VAL A C 1
ATOM 1516 O O . VAL A 1 203 ? -6.217 1.209 -7.257 1.00 97.50 203 VAL A O 1
ATOM 1519 N N . TRP A 1 204 ? -8.281 0.815 -6.463 1.00 97.81 204 TRP A N 1
ATOM 1520 C CA . TRP A 1 204 ? -8.967 1.246 -7.683 1.00 97.81 204 TRP A CA 1
ATOM 1521 C C . TRP A 1 204 ? -8.648 2.704 -8.040 1.00 97.81 204 TRP A C 1
ATOM 1523 O O . TRP A 1 204 ? -8.324 3.004 -9.188 1.00 97.81 204 TRP A O 1
ATOM 1533 N N . THR A 1 205 ? -8.684 3.602 -7.052 1.00 97.06 205 THR A N 1
ATOM 1534 C CA . THR A 1 205 ? -8.395 5.030 -7.247 1.00 97.06 205 THR A CA 1
ATOM 1535 C C . THR A 1 205 ? -6.942 5.247 -7.663 1.00 97.06 205 THR A C 1
ATOM 1537 O O . THR A 1 205 ? -6.681 5.997 -8.599 1.00 97.06 205 THR A O 1
ATOM 1540 N N . GLY A 1 206 ? -5.994 4.569 -7.011 1.00 95.31 206 GLY A N 1
ATOM 1541 C CA . GLY A 1 206 ? -4.575 4.657 -7.350 1.00 95.31 206 GLY A CA 1
ATOM 1542 C C . GLY A 1 206 ? -4.289 4.187 -8.775 1.00 95.31 206 GLY A C 1
ATOM 1543 O O . GLY A 1 206 ? -3.591 4.877 -9.514 1.00 95.31 206 GLY A O 1
ATOM 1544 N N . TRP A 1 207 ? -4.886 3.065 -9.186 1.00 95.94 207 TRP A N 1
ATOM 1545 C CA . TRP A 1 207 ? -4.778 2.579 -10.562 1.00 95.94 207 TRP A CA 1
ATOM 1546 C C . TRP A 1 207 ? -5.374 3.571 -11.569 1.00 95.94 207 TRP A C 1
ATOM 1548 O O . TRP A 1 207 ? -4.718 3.900 -12.549 1.00 95.94 207 TRP A O 1
ATOM 1558 N N . ARG A 1 208 ? -6.564 4.124 -11.298 1.00 96.56 208 ARG A N 1
ATOM 1559 C CA . ARG A 1 208 ? -7.197 5.132 -12.167 1.00 96.56 208 ARG A CA 1
ATOM 1560 C C . ARG A 1 208 ? -6.378 6.411 -12.309 1.00 96.56 208 ARG A C 1
ATOM 1562 O O . ARG A 1 208 ? -6.306 6.952 -13.405 1.00 96.56 208 ARG A O 1
ATOM 1569 N N . ILE A 1 209 ? -5.781 6.898 -11.221 1.00 94.69 209 ILE A N 1
ATOM 1570 C CA . ILE A 1 209 ? -4.910 8.082 -11.255 1.00 94.69 209 ILE A CA 1
ATOM 1571 C C . ILE A 1 209 ? -3.668 7.800 -12.101 1.00 94.69 209 ILE A C 1
ATOM 1573 O O . ILE A 1 209 ? -3.272 8.644 -12.900 1.00 94.69 209 ILE A O 1
ATOM 1577 N N . PHE A 1 210 ? -3.063 6.623 -11.929 1.00 93.19 210 PHE A N 1
ATOM 1578 C CA . PHE A 1 210 ? -1.893 6.227 -12.703 1.00 93.19 210 PHE A CA 1
ATOM 1579 C C . PHE A 1 210 ? -2.213 6.088 -14.197 1.00 93.19 210 PHE A C 1
ATOM 1581 O O . PHE A 1 210 ? -1.475 6.617 -15.023 1.00 93.19 210 PHE A O 1
ATOM 1588 N N . ASP A 1 211 ? -3.318 5.424 -14.530 1.00 93.69 211 ASP A N 1
ATOM 1589 C CA . ASP A 1 211 ? -3.804 5.244 -15.901 1.00 93.69 211 ASP A CA 1
ATOM 1590 C C . ASP A 1 211 ? -4.091 6.596 -16.569 1.00 93.69 211 ASP A C 1
ATOM 1592 O O . ASP A 1 211 ? -3.552 6.892 -17.629 1.00 93.69 211 ASP A O 1
ATOM 1596 N N . TRP A 1 212 ? -4.823 7.486 -15.890 1.00 93.12 212 TRP A N 1
ATOM 1597 C CA . TRP A 1 212 ? -5.104 8.840 -16.383 1.00 93.12 212 TRP A CA 1
ATOM 1598 C C . TRP A 1 212 ? -3.843 9.678 -16.627 1.00 93.12 212 TRP A C 1
ATOM 1600 O O . TRP A 1 212 ? -3.818 10.507 -17.530 1.00 93.12 212 TRP A O 1
ATOM 1610 N N . ALA A 1 213 ? -2.808 9.502 -15.808 1.00 89.50 213 ALA A N 1
ATOM 1611 C CA . ALA A 1 213 ? -1.585 10.282 -15.928 1.00 89.50 213 ALA A CA 1
ATOM 1612 C C . ALA A 1 213 ? -0.620 9.755 -17.008 1.00 89.50 213 ALA A C 1
ATOM 1614 O O . ALA A 1 213 ? 0.263 10.505 -17.431 1.00 89.50 213 ALA A O 1
ATOM 1615 N N . ASN A 1 214 ? -0.767 8.492 -17.429 1.00 84.06 214 ASN A N 1
ATOM 1616 C CA . ASN A 1 214 ? 0.101 7.850 -18.422 1.00 84.06 214 ASN A CA 1
ATOM 1617 C C . ASN A 1 214 ? -0.579 7.560 -19.775 1.00 84.06 214 ASN A C 1
ATOM 1619 O O . ASN A 1 214 ? 0.144 7.298 -20.736 1.00 84.06 214 ASN A O 1
ATOM 1623 N N . GLY A 1 215 ? -1.914 7.599 -19.858 1.00 76.00 215 GLY A N 1
ATOM 1624 C CA . GLY A 1 215 ? -2.687 7.509 -21.108 1.00 76.00 215 GLY A CA 1
ATOM 1625 C C . GLY A 1 215 ? -2.744 8.829 -21.867 1.00 76.00 215 GLY A C 1
ATOM 1626 O O . GLY A 1 215 ? -2.560 8.795 -23.104 1.00 76.00 215 GLY A O 1
#

Sequence (215 aa):
MAIPTATRTFMGLRRARLVGIFIGLAGLCAALTILFWSMRAVMEIGGSCASGNVPYEITRPCPKGTGFLMTGSIFGGIFMFGLYAVSAVGGPSLWPLAWPALFLSLGWNFFEYGVDPPFGSGVAPGWLICGVLFALMGGAPLLILIRSGWFARLFTGREMGIWRSWLPRLPKPPPTDSTPPVMVGGSRGALLLLQGGAIVFGVWTGWRIFDWANG

Radius of gyration: 22.34 Å; Cα contacts (8 Å, |Δi|>4): 224; chains: 1; bounding box: 60×37×65 Å

Solvent-accessible surface area (backbone atoms only — not comparable to full-atom values): 11722 Å² total; per-residue (Å²): 136,82,78,59,72,68,60,55,55,53,52,49,54,54,51,52,27,56,51,30,33,34,51,10,43,12,41,25,33,13,17,51,38,29,32,50,51,32,52,48,62,35,42,66,65,70,62,56,62,46,83,77,98,59,101,64,85,70,88,35,72,49,65,62,60,35,73,57,45,32,54,48,16,55,57,47,20,54,52,18,42,52,43,18,56,70,34,33,65,94,54,83,63,67,67,82,50,53,54,28,52,53,27,38,52,54,11,47,52,26,38,52,44,10,58,60,32,80,90,52,98,53,68,37,66,72,35,35,53,50,10,52,52,25,35,49,68,7,44,52,61,46,51,51,41,57,74,70,42,46,64,60,32,58,76,69,59,65,74,78,60,66,71,68,70,75,50,74,88,65,78,78,72,75,90,65,95,74,72,74,74,85,66,71,85,56,61,66,65,59,57,50,50,46,49,53,50,17,40,55,52,8,37,53,50,13,48,52,54,46,49,67,56,66,110

Mean predicted aligned error: 10.1 Å